Protein AF-A0A5E3W8U9-F1 (afdb_monomer)

Sequence (178 aa):
MLSLLSRTASSAVSAARARPFPGATSRRAFAAAAAPSVANVDKLTRTRQPVDWRTLDAAVMTKSAQLRNEKQQKTGPTSVAETWADLSDKTLGRLGPPPGKYAGRSVEVQKGDLASALRRLNTILFENRVHGERVRNLRHEKKGYKRRRLASERWRRRFAHEVRTKVELVKTIRRRGA

Secondary structure (DSSP, 8-state):
-----------------PPPP-----------PPPP----------------HHHHHHHHHHHHHHHHHHHHHH-----HHHHHHHHHHHHHHHH-SPP-TTTTS----GGG-HHHHHHHHHHHHHHTTHHHHHHHHTSPPPHHHHHHHHHHHHHHHHHHHHHHHHHHHHHHHHHHT-

Radius of gyration: 34.86 Å; Cα contacts (8 Å, |Δi|>4): 21; chains: 1; bounding box: 52×100×80 Å

Nearest PDB structures (foldseek):
  6ywy-assembly1_TT  TM=8.600E-01  e=3.547E-02  Neurospora crassa
  7nql-assembly1_AU  TM=8.585E-01  e=8.700E-02  Sus scrofa
  8any-assembly1_AQ  TM=8.469E-01  e=1.410E-01  Homo sapiens
  6nf8-assembly1_U  TM=8.481E-01  e=2.134E-01  Bos taurus

Foldseek 3Di:
DDDDDDDDDDDDDDDDDDDDDPPPPPPPPPPPDDPPDPPDPPDPPPPCDPDDVVVVVVVVVVVVVVVVVVVVVVDDPCDPVNVVVVVVVVVCVVPDDDADPCPLQDFDDPPVPPVVRVVVSVVSCVVVVVVVVVVVVVDDDPPVNVVVVVVVVVVVVVVVVVVVVVVVVVVVVVVVPD

Mean predicted aligned error: 18.92 Å

Structure (mmCIF, N/CA/C/O backbone):
data_AF-A0A5E3W8U9-F1
#
_entry.id   AF-A0A5E3W8U9-F1
#
loop_
_atom_site.group_PDB
_atom_site.id
_atom_site.type_symbol
_atom_site.label_atom_id
_atom_site.label_alt_id
_atom_site.label_comp_id
_atom_site.label_asym_id
_atom_site.label_entity_id
_atom_site.label_seq_id
_atom_site.pdbx_PDB_ins_code
_atom_site.Cartn_x
_atom_site.Cartn_y
_atom_site.Cartn_z
_atom_site.occupancy
_atom_site.B_iso_or_equiv
_atom_site.auth_seq_id
_atom_site.auth_comp_id
_atom_site.auth_asym_id
_atom_site.auth_atom_id
_atom_site.pdbx_PDB_model_num
ATOM 1 N N . MET A 1 1 ? 11.930 -36.761 -37.577 1.00 45.00 1 MET A N 1
ATOM 2 C CA . MET A 1 1 ? 11.174 -35.781 -38.384 1.00 45.00 1 MET A CA 1
ATOM 3 C C . MET A 1 1 ? 9.946 -35.366 -37.563 1.00 45.00 1 MET A C 1
ATOM 5 O O . MET A 1 1 ? 8.914 -35.998 -37.684 1.00 45.00 1 MET A O 1
ATOM 9 N N . LEU A 1 2 ? 10.086 -34.653 -36.438 1.00 44.28 2 LEU A N 1
ATOM 10 C CA . LEU A 1 2 ? 10.132 -33.183 -36.288 1.00 44.28 2 LEU A CA 1
ATOM 11 C C . LEU A 1 2 ? 9.055 -32.430 -37.084 1.00 44.28 2 LEU A C 1
ATOM 13 O O . LEU A 1 2 ? 8.999 -32.613 -38.294 1.00 44.28 2 LEU A O 1
ATOM 17 N N . SER A 1 3 ? 8.357 -31.517 -36.380 1.00 42.34 3 SER A N 1
ATOM 18 C CA . SER A 1 3 ? 7.480 -30.417 -36.848 1.00 42.34 3 SER A CA 1
ATOM 19 C C . SER A 1 3 ? 5.974 -30.647 -36.632 1.00 42.34 3 SER A C 1
ATOM 21 O O . SER A 1 3 ? 5.463 -31.675 -37.046 1.00 42.34 3 SER A O 1
ATOM 23 N N . LEU A 1 4 ? 5.152 -29.754 -36.068 1.00 47.41 4 LEU A N 1
ATOM 24 C CA . LEU A 1 4 ? 5.303 -28.548 -35.240 1.00 47.41 4 LEU A CA 1
ATOM 25 C C . LEU A 1 4 ? 3.873 -28.117 -34.843 1.00 47.41 4 LEU A C 1
ATOM 27 O O . LEU A 1 4 ? 2.928 -28.258 -3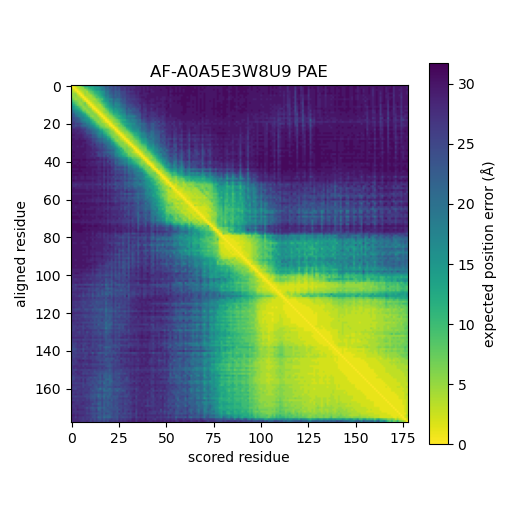5.616 1.00 47.41 4 LEU A O 1
ATOM 31 N N . LEU A 1 5 ? 3.728 -27.574 -33.635 1.00 50.97 5 LEU A N 1
ATOM 32 C CA . LEU A 1 5 ? 2.529 -26.889 -33.150 1.00 50.97 5 LEU A CA 1
ATOM 33 C C . LEU A 1 5 ? 2.194 -25.669 -34.026 1.00 50.97 5 LEU A C 1
ATOM 35 O O . LEU A 1 5 ? 3.089 -24.906 -34.378 1.00 50.97 5 LEU A O 1
ATOM 39 N N . SER A 1 6 ? 0.907 -25.363 -34.203 1.00 45.56 6 SER A N 1
ATOM 40 C CA . SER A 1 6 ? 0.472 -23.970 -34.372 1.00 45.56 6 SER A CA 1
ATOM 41 C C . SER A 1 6 ? -0.917 -23.733 -33.769 1.00 45.56 6 SER A C 1
ATOM 43 O O . SER A 1 6 ? -1.950 -24.152 -34.276 1.00 45.56 6 SER A O 1
ATOM 45 N N . ARG A 1 7 ? -0.911 -23.058 -32.613 1.00 45.75 7 ARG A N 1
ATOM 46 C CA . ARG A 1 7 ? -2.079 -22.440 -31.981 1.00 45.75 7 ARG A CA 1
ATOM 47 C C . ARG A 1 7 ? -2.217 -21.032 -32.552 1.00 45.75 7 ARG A C 1
ATOM 49 O O . ARG A 1 7 ? -1.306 -20.225 -32.384 1.00 45.75 7 ARG A O 1
ATOM 56 N N . THR A 1 8 ? -3.344 -20.719 -33.174 1.00 56.28 8 THR A N 1
ATOM 57 C CA . THR A 1 8 ? -3.689 -19.351 -33.576 1.00 56.28 8 THR A CA 1
ATOM 58 C C . THR A 1 8 ? -4.405 -18.646 -32.425 1.00 56.28 8 THR A C 1
ATOM 60 O O . THR A 1 8 ? -5.494 -19.046 -32.018 1.00 56.28 8 THR A O 1
ATOM 63 N N . ALA A 1 9 ? -3.777 -17.604 -31.882 1.00 43.00 9 ALA A N 1
ATOM 64 C CA . ALA A 1 9 ? -4.364 -16.701 -30.900 1.00 43.00 9 ALA A CA 1
ATOM 65 C C . ALA A 1 9 ? -5.011 -15.508 -31.622 1.00 43.00 9 ALA A C 1
ATOM 67 O O . ALA A 1 9 ? -4.310 -14.701 -32.231 1.00 43.00 9 ALA A O 1
ATOM 68 N N . SER A 1 10 ? -6.335 -15.375 -31.533 1.00 47.06 10 SER A N 1
ATOM 69 C CA . SER A 1 10 ? -7.039 -14.163 -31.963 1.00 47.06 10 SER A CA 1
ATOM 70 C C . SER A 1 10 ? -6.915 -13.080 -30.893 1.00 47.06 10 SER A C 1
ATOM 72 O O . SER A 1 10 ? -7.469 -13.176 -29.799 1.00 47.06 10 SER A O 1
ATOM 74 N N . SER A 1 11 ? -6.147 -12.051 -31.239 1.00 43.94 11 SER A N 1
ATOM 75 C CA . SER A 1 11 ? -5.946 -10.813 -30.493 1.00 43.94 11 SER A CA 1
ATOM 76 C C . SER A 1 11 ? -7.103 -9.849 -30.769 1.00 43.94 11 SER A C 1
ATOM 78 O O . SER A 1 11 ? -7.236 -9.342 -31.881 1.00 43.94 11 SER A O 1
ATOM 80 N N . ALA A 1 12 ? -7.940 -9.587 -29.764 1.00 45.28 12 ALA A N 1
ATOM 81 C CA . ALA A 1 12 ? -8.919 -8.505 -29.804 1.00 45.28 12 ALA A CA 1
ATOM 82 C C . ALA A 1 12 ? -8.305 -7.244 -29.179 1.00 45.28 12 ALA A C 1
ATOM 84 O O . ALA A 1 12 ? -8.153 -7.122 -27.961 1.00 45.28 12 ALA A O 1
ATOM 85 N N . VAL A 1 13 ? -7.936 -6.303 -30.046 1.00 48.56 13 VAL A N 1
ATOM 86 C CA . VAL A 1 13 ? -7.490 -4.951 -29.707 1.00 48.56 13 VAL A CA 1
ATOM 87 C C . VAL A 1 13 ? -8.701 -4.156 -29.220 1.00 48.56 13 VAL A C 1
ATOM 89 O O . VAL A 1 13 ? -9.519 -3.703 -30.015 1.00 48.56 13 VAL A O 1
ATOM 92 N N . SER A 1 14 ? -8.834 -3.983 -27.904 1.00 45.84 14 SER A N 1
ATOM 93 C CA . SER A 1 14 ? -9.847 -3.091 -27.337 1.00 45.84 14 SER A CA 1
ATOM 94 C C . SER A 1 14 ? -9.270 -1.685 -27.196 1.00 45.84 14 SER A C 1
ATOM 96 O O . SER A 1 14 ? -8.393 -1.426 -26.370 1.00 45.84 14 SER A O 1
ATOM 98 N N . ALA A 1 15 ? -9.785 -0.785 -28.031 1.00 44.97 15 ALA A N 1
ATOM 99 C CA . ALA A 1 15 ? -9.470 0.632 -28.081 1.00 44.97 15 ALA A CA 1
ATOM 100 C C . ALA A 1 15 ? -9.566 1.304 -26.700 1.00 44.97 15 ALA A C 1
ATOM 102 O O . ALA A 1 15 ? -10.576 1.223 -25.996 1.00 44.97 15 ALA A O 1
ATOM 103 N N . ALA A 1 16 ? -8.499 2.009 -26.329 1.00 41.94 16 ALA A N 1
ATOM 104 C CA . ALA A 1 16 ? -8.454 2.869 -25.161 1.00 41.94 16 ALA A CA 1
ATOM 105 C C . ALA A 1 16 ? -9.385 4.075 -25.373 1.00 41.94 16 ALA A C 1
ATOM 107 O O . ALA A 1 16 ? -9.025 5.051 -26.027 1.00 41.94 16 ALA A O 1
ATOM 108 N N . ARG A 1 17 ? -10.588 4.027 -24.791 1.00 47.25 17 ARG A N 1
ATOM 109 C CA . ARG A 1 17 ? -11.396 5.230 -24.561 1.00 47.25 17 ARG A CA 1
ATOM 110 C C . ARG A 1 17 ? -10.649 6.124 -23.574 1.00 47.25 17 ARG A C 1
ATOM 112 O O . ARG A 1 17 ? -10.573 5.822 -22.382 1.00 47.25 17 ARG A O 1
ATOM 119 N N . ALA A 1 18 ? -10.093 7.217 -24.089 1.00 48.25 18 ALA A N 1
ATOM 120 C CA . ALA A 1 18 ? -9.590 8.326 -23.298 1.00 48.25 18 ALA A CA 1
ATOM 121 C C . ALA A 1 18 ? -10.695 8.800 -22.342 1.00 48.25 18 ALA A C 1
ATOM 123 O O . ALA A 1 18 ? -11.789 9.169 -22.770 1.00 48.25 18 ALA A O 1
ATO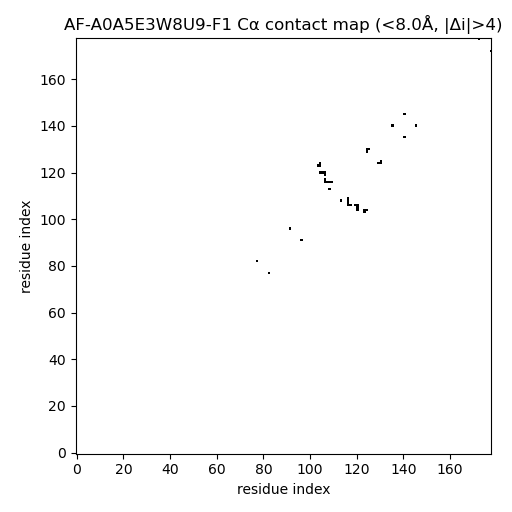M 124 N N . ARG A 1 19 ? -10.428 8.750 -21.034 1.00 52.91 19 ARG A N 1
ATOM 125 C CA . ARG A 1 19 ? -11.294 9.385 -20.041 1.00 52.91 19 ARG A CA 1
ATOM 126 C C . ARG A 1 19 ? -10.921 10.868 -19.981 1.00 52.91 19 ARG A C 1
ATOM 128 O O . ARG A 1 19 ? -9.740 11.157 -19.783 1.00 52.91 19 ARG A O 1
ATOM 135 N N . PRO A 1 20 ? -11.875 11.798 -20.144 1.00 50.31 20 PRO A N 1
ATOM 136 C CA . PRO A 1 20 ? -11.609 13.211 -19.928 1.00 50.31 20 PRO A CA 1
ATOM 137 C C . PRO A 1 20 ? -11.238 13.431 -18.458 1.00 50.31 20 PRO A C 1
ATOM 139 O O . PRO A 1 20 ? -11.872 12.886 -17.553 1.00 50.31 20 PRO A O 1
ATOM 142 N N . PHE A 1 21 ? -10.183 14.210 -18.230 1.00 52.88 21 PHE A N 1
ATOM 143 C CA . PHE A 1 21 ? -9.829 14.716 -16.909 1.00 52.88 21 PHE A CA 1
ATOM 144 C C . PHE A 1 21 ? -10.986 15.572 -16.374 1.00 52.88 21 PHE A C 1
ATOM 146 O O . PHE A 1 21 ? -11.339 16.557 -17.025 1.00 52.88 21 PHE A O 1
ATOM 153 N N . PRO A 1 22 ? -11.545 15.293 -15.185 1.00 51.53 22 PRO A N 1
ATOM 154 C CA . PRO A 1 22 ? -12.356 16.277 -14.494 1.00 51.53 22 PRO A CA 1
ATOM 155 C C . PRO A 1 22 ? -11.412 17.304 -13.860 1.00 51.53 22 PRO A C 1
ATOM 157 O O . PRO A 1 22 ? -11.051 17.219 -12.689 1.00 51.53 22 PRO A O 1
ATOM 160 N N . GLY A 1 23 ? -10.991 18.286 -14.656 1.00 49.34 23 GLY A N 1
ATOM 161 C CA . GLY A 1 23 ? -10.465 19.551 -14.156 1.00 49.34 23 GLY A CA 1
ATOM 162 C C . GLY A 1 23 ? -11.609 20.366 -13.562 1.00 49.34 23 GLY A C 1
ATOM 163 O O . GLY A 1 23 ? -12.030 21.361 -14.143 1.00 49.34 23 GLY A O 1
ATOM 164 N N . ALA A 1 24 ? -12.146 19.922 -12.424 1.00 48.41 24 ALA A N 1
ATOM 165 C CA . ALA A 1 24 ? -13.086 20.706 -11.641 1.00 48.41 24 ALA A CA 1
ATOM 166 C C . ALA A 1 24 ? -12.303 21.830 -10.952 1.00 48.41 24 ALA A C 1
ATOM 168 O O . ALA A 1 24 ? -11.872 21.727 -9.805 1.00 48.41 24 ALA A O 1
ATOM 169 N N . THR A 1 25 ? -12.089 22.914 -11.695 1.00 55.38 25 THR A N 1
ATOM 170 C CA . THR A 1 25 ? -11.860 24.232 -11.117 1.00 55.38 25 THR A CA 1
ATOM 171 C C . THR A 1 25 ? -13.079 24.545 -10.263 1.00 55.38 25 THR A C 1
ATOM 173 O O . THR A 1 25 ? -14.143 24.902 -10.761 1.00 55.38 25 THR A O 1
ATOM 176 N N . SER A 1 26 ? -12.938 24.376 -8.951 1.00 46.25 26 SER A N 1
ATOM 177 C CA . SER A 1 26 ? -13.910 24.893 -7.998 1.00 46.25 26 SER A CA 1
ATOM 178 C C . SER A 1 26 ? -13.761 26.415 -7.989 1.00 46.25 26 SER A C 1
ATOM 180 O O . SER A 1 26 ? -13.095 27.002 -7.138 1.00 46.25 26 SER A O 1
ATOM 182 N N . ARG A 1 27 ? -14.328 27.070 -9.012 1.00 54.56 27 ARG A N 1
ATOM 183 C CA . ARG A 1 27 ? -14.722 28.470 -8.917 1.00 54.56 27 ARG A CA 1
ATOM 184 C C . ARG A 1 27 ? -15.721 28.509 -7.772 1.00 54.56 27 ARG A C 1
ATOM 186 O O . ARG A 1 27 ? -16.858 28.075 -7.929 1.00 54.56 27 ARG A O 1
ATOM 193 N N . ARG A 1 28 ? -15.290 29.000 -6.610 1.00 46.31 28 ARG A N 1
ATOM 194 C CA . ARG A 1 28 ? -16.223 29.507 -5.607 1.00 46.31 28 ARG A CA 1
ATOM 195 C C . ARG A 1 28 ? -17.048 30.584 -6.306 1.00 46.31 28 ARG A C 1
ATOM 197 O O . ARG A 1 28 ? -16.580 31.705 -6.483 1.00 46.31 28 ARG A O 1
ATOM 204 N N . ALA A 1 29 ? -18.248 30.223 -6.747 1.00 48.78 29 ALA A N 1
ATOM 205 C CA . ALA A 1 29 ? -19.307 31.188 -6.932 1.00 48.78 29 ALA A CA 1
ATOM 206 C C . ALA A 1 29 ? -19.521 31.796 -5.547 1.00 48.78 29 ALA A C 1
ATOM 208 O O . ALA A 1 29 ? -19.996 31.125 -4.629 1.00 48.78 29 ALA A O 1
ATOM 209 N N . PHE A 1 30 ? -19.061 33.032 -5.363 1.00 42.09 30 PHE A N 1
ATOM 210 C CA . PHE A 1 30 ? -19.548 33.843 -4.266 1.00 42.09 30 PHE A CA 1
ATOM 211 C C . PHE A 1 30 ? -21.061 33.896 -4.446 1.00 42.09 30 PHE A C 1
ATOM 213 O O . PHE A 1 30 ? -21.548 34.436 -5.437 1.00 42.09 30 PHE A O 1
ATOM 220 N N . ALA A 1 31 ? -21.797 33.267 -3.532 1.00 43.94 31 ALA A N 1
ATOM 221 C CA . ALA A 1 31 ? -23.207 33.550 -3.391 1.00 43.94 31 ALA A CA 1
ATOM 222 C C . ALA A 1 31 ? -23.301 35.059 -3.156 1.00 43.94 31 ALA A C 1
ATOM 224 O O . ALA A 1 31 ? -22.804 35.563 -2.146 1.00 43.94 31 ALA A O 1
ATOM 225 N N . ALA A 1 32 ? -23.855 35.777 -4.132 1.00 56.16 32 ALA A N 1
ATOM 226 C CA . ALA A 1 32 ? -24.296 37.141 -3.943 1.00 56.16 32 ALA A CA 1
ATOM 227 C C . ALA A 1 32 ? -25.379 37.076 -2.865 1.00 56.16 32 ALA A C 1
ATOM 229 O O . ALA A 1 32 ? -26.521 36.707 -3.135 1.00 56.16 32 ALA A O 1
ATOM 230 N N . ALA A 1 33 ? -24.976 37.313 -1.617 1.00 46.12 33 ALA A N 1
ATOM 231 C CA . ALA A 1 33 ? -25.906 37.507 -0.529 1.00 46.12 33 ALA A CA 1
ATOM 232 C C . ALA A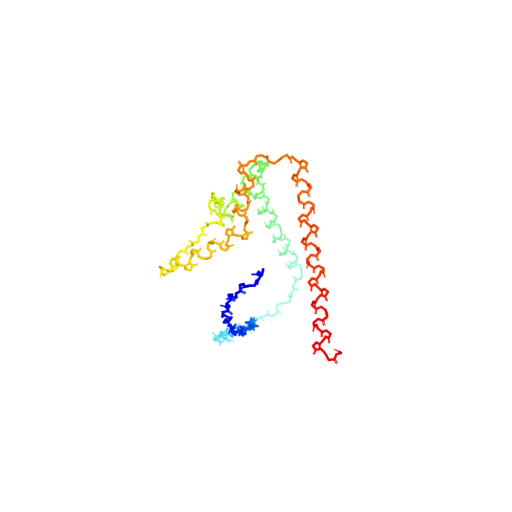 1 33 ? -26.843 38.636 -0.960 1.00 46.12 33 ALA A C 1
ATOM 234 O O . ALA A 1 33 ? -26.380 39.720 -1.322 1.00 46.12 33 ALA A O 1
ATOM 235 N N . ALA A 1 34 ? -28.142 38.341 -0.987 1.00 53.47 34 ALA A N 1
ATOM 236 C CA . ALA A 1 34 ? -29.178 39.330 -1.205 1.00 53.47 34 ALA A CA 1
ATOM 237 C C . ALA A 1 34 ? -28.878 40.540 -0.313 1.00 53.47 34 ALA A C 1
ATOM 239 O O . ALA A 1 34 ? -28.716 40.395 0.902 1.00 53.47 34 ALA A O 1
ATOM 240 N N . ALA A 1 35 ? -28.726 41.707 -0.939 1.00 55.72 35 ALA A N 1
ATOM 241 C CA . ALA A 1 35 ? -28.499 42.943 -0.219 1.00 55.72 35 ALA A CA 1
ATOM 242 C C . ALA A 1 35 ? -29.629 43.112 0.811 1.00 55.72 35 ALA A C 1
ATOM 244 O O . ALA A 1 35 ? -30.801 43.009 0.431 1.00 55.72 35 ALA A O 1
ATOM 245 N N . PRO A 1 36 ? -29.325 43.340 2.100 1.00 54.53 36 PRO A N 1
ATOM 246 C CA . PRO A 1 36 ? -30.361 43.712 3.043 1.00 54.53 36 PRO A CA 1
ATOM 247 C C . PRO A 1 36 ? -30.981 45.024 2.557 1.00 54.53 36 PRO A C 1
ATOM 249 O O . PRO A 1 36 ? -30.295 46.036 2.419 1.00 54.53 36 PRO A O 1
ATOM 252 N N . SER A 1 37 ? -32.278 44.970 2.253 1.00 55.50 37 SER A N 1
ATOM 253 C CA . SER A 1 37 ? -33.126 46.128 1.990 1.00 55.50 37 SER A CA 1
ATOM 254 C C . SER A 1 37 ? -32.868 47.193 3.054 1.00 55.50 37 SER A C 1
ATOM 256 O O . SER A 1 37 ? -33.118 46.969 4.240 1.00 55.50 37 SER A O 1
ATOM 258 N N . VAL A 1 38 ? -32.352 48.343 2.626 1.00 53.00 38 VAL A N 1
ATOM 259 C CA . VAL A 1 38 ? -32.020 49.488 3.478 1.00 53.00 38 VAL A CA 1
ATOM 260 C C . VAL A 1 38 ? -33.315 50.208 3.858 1.00 53.00 38 VAL A C 1
ATOM 262 O O . VAL A 1 38 ? -33.619 51.287 3.369 1.00 53.00 38 VAL A O 1
ATOM 265 N N . ALA A 1 39 ? -34.116 49.584 4.716 1.00 55.28 39 ALA A N 1
ATOM 266 C CA . ALA A 1 39 ? -35.295 50.190 5.320 1.00 55.28 39 ALA A CA 1
ATOM 267 C C . ALA A 1 39 ? -34.971 50.610 6.760 1.00 55.28 39 ALA A C 1
ATOM 269 O O . ALA A 1 39 ? -35.458 50.009 7.713 1.00 55.28 39 ALA A O 1
ATOM 270 N N . ASN A 1 40 ? -34.078 51.594 6.908 1.00 54.75 40 ASN A N 1
ATOM 271 C CA . ASN A 1 40 ? -34.081 52.563 8.013 1.00 54.75 40 ASN A CA 1
ATOM 272 C C . ASN A 1 40 ? -32.957 53.588 7.797 1.00 54.75 40 ASN A C 1
ATOM 274 O O . ASN A 1 40 ? -31.815 53.366 8.196 1.00 54.75 40 ASN A O 1
ATOM 278 N N . VAL A 1 41 ? -33.270 54.701 7.131 1.00 54.00 41 VAL A N 1
ATOM 279 C CA . VAL A 1 41 ? -32.353 55.851 6.999 1.00 54.00 41 VAL A CA 1
ATOM 280 C C . VAL A 1 41 ? -32.573 56.873 8.127 1.00 54.00 41 VAL A C 1
ATOM 282 O O . VAL A 1 41 ? -31.761 57.773 8.325 1.00 54.00 41 VAL A O 1
ATOM 285 N N . ASP A 1 42 ? -33.572 56.674 8.984 1.00 51.56 42 ASP A N 1
ATOM 286 C CA . ASP A 1 42 ? -33.937 57.659 9.998 1.00 51.56 42 ASP A CA 1
ATOM 287 C C . ASP A 1 42 ? -33.446 57.241 11.383 1.00 51.56 42 ASP A C 1
ATOM 289 O O . ASP A 1 42 ? -34.197 56.683 12.180 1.00 51.56 42 ASP A O 1
ATOM 293 N N . LYS A 1 43 ? -32.154 57.485 11.647 1.00 55.91 43 LYS A N 1
ATOM 294 C CA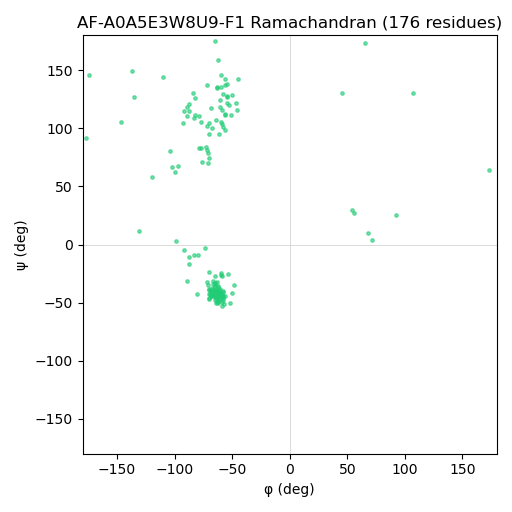 . LYS A 1 43 ? -31.569 57.828 12.969 1.00 55.91 43 LYS A CA 1
ATOM 295 C C . LYS A 1 43 ? -30.040 57.854 12.885 1.00 55.91 43 LYS A C 1
ATOM 297 O O . LYS A 1 43 ? -29.334 57.086 13.532 1.00 55.91 43 LYS A O 1
ATOM 302 N N . LEU A 1 44 ? -29.504 58.782 12.097 1.00 48.22 44 LEU A N 1
ATOM 303 C CA . LEU A 1 44 ? -28.087 59.152 12.139 1.00 48.22 44 LEU A CA 1
ATOM 304 C C . LEU A 1 44 ? -27.928 60.632 12.492 1.00 48.22 44 LEU A C 1
ATOM 306 O O . LEU A 1 44 ? -27.257 61.390 11.809 1.00 48.22 44 LEU A O 1
ATOM 310 N N . THR A 1 45 ? -28.461 61.028 13.644 1.00 54.59 45 THR A N 1
ATOM 311 C CA . THR A 1 45 ? -27.838 62.097 14.434 1.00 54.59 45 THR A CA 1
ATOM 312 C C . THR A 1 45 ? -27.024 61.442 15.542 1.00 54.59 45 THR A C 1
ATOM 314 O O . THR A 1 45 ? -27.313 61.573 16.730 1.00 54.59 45 THR A O 1
ATOM 317 N N . ARG A 1 46 ? -26.004 60.669 15.148 1.00 52.75 46 ARG A N 1
ATOM 318 C CA . ARG A 1 46 ? -24.948 60.256 16.073 1.00 52.75 46 ARG A CA 1
ATOM 319 C C . ARG A 1 46 ? -24.150 61.516 16.376 1.00 52.75 46 ARG A C 1
ATOM 321 O O . ARG A 1 46 ? -23.274 61.894 15.604 1.00 52.75 46 ARG A O 1
ATOM 328 N N . THR A 1 47 ? -24.491 62.190 17.469 1.00 59.28 47 THR A N 1
ATOM 329 C CA . THR A 1 47 ? -23.645 63.226 18.054 1.00 59.28 47 THR A CA 1
ATOM 330 C C . THR A 1 47 ? -22.249 62.625 18.219 1.00 59.28 47 THR A C 1
ATOM 332 O O . THR A 1 47 ? -22.041 61.654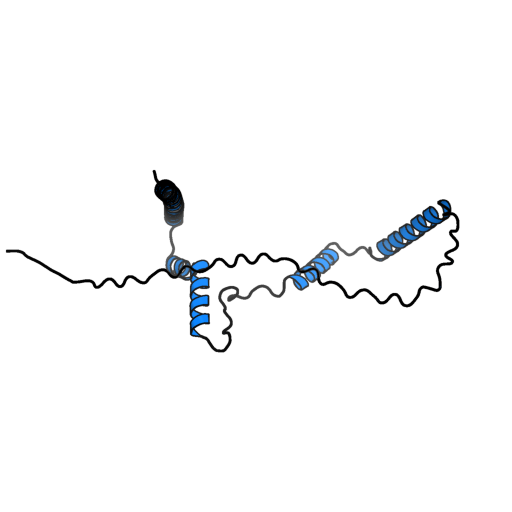 18.949 1.00 59.28 47 THR A O 1
ATOM 335 N N . ARG A 1 48 ? -21.292 63.131 17.434 1.00 50.16 48 ARG A N 1
ATOM 336 C CA . ARG A 1 48 ? -19.876 62.772 17.534 1.00 50.16 48 ARG A CA 1
ATOM 337 C C . ARG A 1 48 ? -19.358 63.416 18.818 1.00 50.16 48 ARG A C 1
ATOM 339 O O . ARG A 1 48 ? -18.809 64.509 18.795 1.00 50.16 48 ARG A O 1
ATOM 346 N N . GLN A 1 49 ? -19.618 62.764 19.945 1.00 65.12 49 GLN A N 1
ATOM 347 C CA . GLN A 1 49 ? -18.991 63.137 21.204 1.00 65.12 49 GLN A CA 1
ATOM 348 C C . GLN A 1 49 ? -17.476 62.923 21.058 1.00 65.12 49 GLN A C 1
ATOM 350 O O . GLN A 1 49 ? -17.072 61.910 20.469 1.00 65.12 49 GLN A O 1
ATOM 355 N N . PRO A 1 50 ? -16.637 63.866 21.521 1.00 63.59 50 PRO A N 1
ATOM 356 C CA . PRO A 1 50 ? -15.193 63.692 21.499 1.00 63.59 50 PRO A CA 1
ATOM 357 C C . PRO A 1 50 ? -14.842 62.430 22.289 1.00 63.59 50 PRO A C 1
ATOM 359 O O . PRO A 1 50 ? -15.329 62.213 23.397 1.00 63.59 50 PRO A O 1
ATOM 362 N N . VAL A 1 51 ? -14.047 61.555 21.676 1.00 68.19 51 VAL A N 1
ATOM 363 C CA . VAL A 1 51 ? -13.643 60.290 22.287 1.00 68.19 51 VAL A CA 1
ATOM 364 C C . VAL A 1 51 ? -12.680 60.607 23.426 1.00 68.19 51 VAL A C 1
ATOM 366 O O . VAL A 1 51 ? -11.522 60.944 23.188 1.00 68.19 51 VAL A O 1
ATOM 369 N N . ASP A 1 52 ? -13.168 60.513 24.659 1.00 74.25 52 ASP A N 1
ATOM 370 C CA . ASP A 1 52 ? -12.331 60.639 25.844 1.00 74.25 52 ASP A CA 1
ATOM 371 C C . ASP A 1 52 ? -11.544 59.338 26.056 1.00 74.25 52 ASP A C 1
ATOM 373 O O . ASP A 1 52 ? -12.074 58.308 26.484 1.00 74.25 52 ASP A O 1
ATOM 377 N N . TRP A 1 53 ? -10.253 59.387 25.739 1.00 67.50 53 TRP A N 1
ATOM 378 C CA . TRP A 1 53 ? -9.304 58.283 25.878 1.00 67.50 53 TRP A CA 1
ATOM 379 C C . TRP A 1 53 ? -9.182 57.785 27.327 1.00 67.50 53 TRP A C 1
ATOM 381 O O . TRP A 1 53 ? -8.956 56.594 27.527 1.00 67.50 53 TRP A O 1
ATOM 391 N N . ARG A 1 54 ? -9.447 58.628 28.340 1.00 71.19 54 ARG A N 1
ATOM 392 C CA . ARG A 1 54 ? -9.464 58.196 29.751 1.00 71.19 54 ARG A CA 1
ATOM 393 C C . ARG A 1 54 ? -10.608 57.237 30.045 1.00 71.19 54 ARG A C 1
ATOM 395 O O . ARG A 1 54 ? -10.432 56.263 30.774 1.00 71.19 54 ARG A O 1
ATOM 402 N N . THR A 1 55 ? -11.779 57.492 29.464 1.00 69.25 55 THR A N 1
ATOM 403 C CA . THR A 1 55 ? -12.945 56.614 29.635 1.00 69.25 55 THR A CA 1
ATOM 404 C C . THR A 1 55 ? -12.782 55.295 28.889 1.00 69.25 55 THR A C 1
ATOM 406 O O . THR A 1 55 ? -13.231 54.261 29.380 1.00 69.25 55 THR A O 1
ATOM 409 N N . LEU A 1 56 ? -12.079 55.297 27.751 1.00 69.81 56 LEU A N 1
ATOM 410 C CA . LEU A 1 56 ? -11.724 54.071 27.039 1.00 69.81 56 LEU A CA 1
ATOM 411 C C . LEU A 1 56 ? -10.720 53.227 27.822 1.00 69.81 56 LEU A C 1
ATOM 413 O O . LEU A 1 56 ? -10.945 52.028 27.956 1.00 69.81 56 LEU A O 1
ATOM 417 N N . ASP A 1 57 ? -9.674 53.827 28.391 1.00 72.19 57 ASP A N 1
ATOM 418 C CA . ASP A 1 57 ? -8.714 53.095 29.223 1.00 72.19 57 ASP A CA 1
ATOM 419 C C . ASP A 1 57 ? -9.388 52.520 30.473 1.00 72.19 57 ASP A C 1
ATOM 421 O O . ASP A 1 57 ? -9.209 51.344 30.785 1.00 72.19 57 ASP A O 1
ATOM 425 N N . ALA A 1 58 ? -10.258 53.286 31.138 1.00 73.06 58 ALA A N 1
ATOM 426 C CA . ALA A 1 58 ? -11.051 52.786 32.260 1.00 73.06 58 ALA A CA 1
ATOM 427 C C . ALA A 1 58 ? -12.002 51.645 31.842 1.00 73.06 58 ALA A C 1
ATOM 429 O O . ALA A 1 58 ? -12.131 50.646 32.555 1.00 73.06 58 ALA A O 1
ATOM 430 N N . ALA A 1 59 ? -12.631 51.737 30.667 1.00 73.88 59 ALA A N 1
ATOM 431 C CA . ALA A 1 59 ? -13.488 50.685 30.120 1.00 73.88 59 ALA A CA 1
ATOM 432 C C . ALA A 1 59 ? -12.695 49.422 29.731 1.00 73.88 59 ALA A C 1
ATOM 434 O O . ALA A 1 59 ? -13.151 48.300 29.946 1.00 73.88 59 ALA A O 1
ATOM 435 N N . VAL A 1 60 ? -11.483 49.573 29.194 1.00 75.50 60 VAL A N 1
ATOM 436 C CA . VAL A 1 60 ? -10.587 48.455 28.862 1.00 75.50 60 VAL A CA 1
ATOM 437 C C . VAL A 1 60 ? -10.052 47.798 30.135 1.00 75.50 60 VAL A C 1
ATOM 439 O O . VAL A 1 60 ? -10.000 46.568 30.219 1.00 75.50 60 VAL A O 1
ATOM 442 N N . MET A 1 61 ? -9.719 48.583 31.161 1.00 73.88 61 MET A N 1
ATOM 443 C CA . MET A 1 61 ? -9.267 48.077 32.460 1.00 73.88 61 MET A CA 1
ATOM 444 C C . MET A 1 61 ? -10.385 47.350 33.211 1.00 73.88 61 MET A C 1
ATOM 446 O O . MET A 1 61 ? -10.164 46.258 33.725 1.00 73.88 61 MET A O 1
ATOM 450 N N . THR A 1 62 ? -11.607 47.879 33.207 1.00 73.38 62 THR A N 1
ATOM 451 C CA . THR A 1 62 ? -12.765 47.207 33.823 1.00 73.38 62 THR A CA 1
ATOM 452 C C . THR A 1 62 ? -13.149 45.936 33.075 1.00 73.38 62 THR A C 1
ATOM 454 O O . THR A 1 62 ? -13.331 44.895 33.703 1.00 73.38 62 THR A O 1
ATOM 457 N N . LYS A 1 63 ? -13.170 45.959 31.738 1.00 76.12 63 LYS A N 1
ATOM 458 C CA . LYS A 1 63 ? -13.460 44.770 30.924 1.00 76.12 63 LYS A CA 1
ATOM 459 C C . LYS A 1 63 ? -12.384 43.693 31.067 1.00 76.12 63 LYS A C 1
ATOM 461 O O . LYS A 1 63 ? -12.694 42.508 31.147 1.00 76.12 63 LYS A O 1
ATOM 466 N N . SER A 1 64 ? -11.112 44.081 31.132 1.00 73.38 64 SER A N 1
ATOM 467 C CA . SER A 1 64 ? -10.017 43.133 31.364 1.00 73.38 64 SER A CA 1
ATOM 468 C C . SER A 1 64 ? -9.999 42.597 32.798 1.00 73.38 64 SER A C 1
ATOM 470 O O . SER A 1 64 ? -9.710 41.416 32.985 1.00 73.38 64 SER A O 1
ATOM 472 N N . ALA A 1 65 ? -10.372 43.400 33.798 1.00 76.19 65 ALA A N 1
ATOM 473 C CA . ALA A 1 65 ? -10.560 42.947 35.176 1.00 76.19 65 ALA A CA 1
ATOM 474 C C . ALA A 1 65 ? -11.734 41.964 35.301 1.00 76.19 65 ALA A C 1
ATOM 476 O O . ALA A 1 65 ? -11.582 40.924 35.935 1.00 76.19 65 ALA A O 1
ATOM 477 N N . GLN A 1 66 ? -12.859 42.233 34.632 1.00 74.31 66 GLN A N 1
ATOM 478 C CA . GLN A 1 66 ? -14.001 41.316 34.551 1.00 74.31 66 GLN A CA 1
ATOM 479 C C . GLN A 1 66 ? -13.594 39.973 33.930 1.00 74.31 66 GLN A C 1
ATOM 481 O O . GLN A 1 66 ? -13.800 38.933 34.546 1.00 74.31 66 GLN A O 1
ATOM 486 N N . LEU A 1 67 ? -12.897 39.984 32.788 1.00 72.25 67 LEU A N 1
ATOM 487 C CA . LEU A 1 67 ? -12.398 38.761 32.139 1.00 72.25 67 LEU A CA 1
ATOM 488 C C . LEU A 1 67 ? -11.374 37.992 32.995 1.00 72.25 67 LEU A C 1
ATOM 490 O O . LEU A 1 67 ? -11.292 36.765 32.916 1.00 72.25 67 LEU A O 1
ATOM 494 N N . ARG A 1 68 ? -10.564 38.693 33.801 1.00 68.19 68 ARG A N 1
ATOM 495 C CA . ARG A 1 68 ? -9.637 38.069 34.762 1.00 68.19 68 ARG A CA 1
ATOM 496 C C . ARG A 1 68 ? -10.391 37.423 35.922 1.00 68.19 68 ARG A C 1
ATOM 498 O O . ARG A 1 68 ? -10.058 36.295 36.264 1.00 68.19 68 ARG A O 1
ATOM 505 N N . ASN A 1 69 ? -11.415 38.085 36.461 1.00 71.06 69 ASN A N 1
ATOM 506 C CA . ASN A 1 69 ? -12.265 37.537 37.521 1.00 71.06 69 ASN A CA 1
ATOM 507 C C . ASN A 1 69 ? -13.053 36.314 37.032 1.00 71.06 69 ASN A C 1
ATOM 509 O O . ASN A 1 69 ? -13.073 35.290 37.702 1.00 71.06 69 ASN A O 1
ATOM 513 N N . GLU A 1 70 ? -13.616 36.367 35.823 1.00 67.56 70 GLU A N 1
ATOM 514 C CA . GLU A 1 70 ? -14.296 35.225 35.194 1.00 67.56 70 GLU A CA 1
ATOM 515 C C . GLU A 1 70 ? -13.346 34.042 34.945 1.00 67.56 70 GLU A C 1
ATOM 517 O O . GLU A 1 70 ? -13.738 32.883 35.087 1.00 67.56 70 GLU A O 1
ATOM 522 N N . LYS A 1 71 ? -12.077 34.313 34.599 1.00 62.03 71 LYS A N 1
ATOM 523 C CA . LYS A 1 71 ? -11.042 33.272 34.503 1.00 62.03 71 LYS A CA 1
ATOM 524 C C . LYS A 1 71 ? -10.677 32.700 35.870 1.00 62.03 71 LYS A C 1
ATOM 526 O O . LYS A 1 71 ? -10.591 31.485 35.980 1.00 62.03 71 LYS A O 1
ATOM 531 N N . GLN A 1 72 ? -10.501 33.544 36.887 1.00 61.47 72 GLN A N 1
ATOM 532 C CA . GLN A 1 72 ? -10.171 33.117 38.251 1.00 61.47 72 GLN A CA 1
ATOM 533 C C . GLN A 1 72 ? -11.302 32.303 38.894 1.00 61.47 72 GLN A C 1
ATOM 535 O O . GLN A 1 72 ? -11.029 31.315 39.566 1.00 61.47 72 GLN A O 1
ATOM 540 N N . GLN A 1 73 ? -12.565 32.641 38.613 1.00 61.53 73 GLN A N 1
ATOM 541 C CA . GLN A 1 73 ? -13.736 31.870 39.049 1.00 61.53 73 GLN A CA 1
ATOM 542 C C . GLN A 1 73 ? -13.875 30.519 38.325 1.00 61.53 73 GLN A C 1
ATOM 544 O O . GLN A 1 73 ? -14.477 29.597 38.866 1.00 61.53 73 GLN A O 1
ATOM 549 N N . LYS A 1 74 ? -13.298 30.370 37.123 1.00 58.12 74 LYS A N 1
ATOM 550 C CA . LYS A 1 74 ? -13.231 29.091 36.390 1.00 58.12 74 LYS A CA 1
ATOM 551 C C . LYS A 1 74 ? -12.019 28.229 36.743 1.00 58.12 74 LYS A C 1
ATOM 553 O O . LYS A 1 74 ? -12.028 27.042 36.436 1.00 58.12 74 LYS A O 1
ATOM 558 N N . THR A 1 75 ? -10.987 28.791 37.364 1.00 54.19 75 THR A N 1
ATOM 559 C CA . THR A 1 75 ? -9.803 28.052 37.816 1.00 54.19 75 THR A CA 1
ATOM 560 C C . THR A 1 75 ? -9.933 27.707 39.296 1.00 54.19 75 THR A C 1
ATOM 562 O O . THR A 1 75 ? -9.187 28.216 40.129 1.00 54.19 75 THR A O 1
ATOM 565 N N . GLY A 1 76 ? -10.882 26.834 39.639 1.00 61.16 76 GLY A N 1
ATOM 566 C CA . GLY A 1 76 ? -10.695 26.015 40.838 1.00 61.16 76 GLY A CA 1
ATOM 567 C C . GLY A 1 76 ? -9.460 25.121 40.648 1.00 61.16 76 GLY A C 1
ATOM 568 O O . GLY A 1 76 ? -9.049 24.902 39.502 1.00 61.16 76 GLY A O 1
ATOM 569 N N . PRO A 1 77 ? -8.835 24.599 41.717 1.00 54.62 77 PRO A N 1
ATOM 570 C CA . PRO A 1 77 ? -7.774 23.610 41.591 1.00 54.62 77 PRO A CA 1
ATOM 571 C C . PRO A 1 77 ? -8.389 22.292 41.104 1.00 54.62 77 PRO A C 1
ATOM 573 O O . PRO A 1 77 ? -8.557 21.355 41.877 1.00 54.62 77 PRO A O 1
ATOM 576 N N . THR A 1 78 ? -8.751 22.212 39.822 1.00 60.50 78 THR A N 1
ATOM 577 C CA . THR A 1 78 ? -9.003 20.927 39.179 1.00 60.50 78 THR A CA 1
ATOM 578 C C . THR A 1 78 ? -7.709 20.152 39.303 1.00 60.50 78 THR A C 1
ATOM 580 O O . THR A 1 78 ? -6.675 20.581 38.776 1.00 60.50 78 THR A O 1
ATOM 583 N N . SER A 1 79 ? -7.757 19.049 40.047 1.00 78.62 79 SER A N 1
ATOM 584 C CA . SER A 1 79 ? -6.665 18.085 40.109 1.00 78.62 79 SER A CA 1
ATOM 585 C C . SER A 1 79 ? -6.171 17.832 38.686 1.00 78.62 79 SER A C 1
ATOM 587 O O . SER A 1 79 ? -6.974 17.783 37.756 1.00 78.62 79 SER A O 1
ATOM 589 N N . VAL A 1 80 ? -4.863 17.662 38.489 1.00 83.12 80 VAL A N 1
ATOM 590 C CA . VAL A 1 80 ? -4.299 17.351 37.163 1.00 83.12 80 VAL A CA 1
ATOM 591 C C . VAL A 1 80 ? -5.076 16.196 36.508 1.00 83.12 80 VAL A C 1
ATOM 593 O O . VAL A 1 80 ? -5.338 16.224 35.310 1.00 83.12 80 VAL A O 1
ATOM 596 N N . ALA A 1 81 ? -5.540 15.230 37.310 1.00 83.00 81 ALA A N 1
ATOM 597 C CA . ALA A 1 81 ? -6.397 14.131 36.873 1.00 83.00 81 ALA A CA 1
ATOM 598 C C . ALA A 1 81 ? -7.748 14.585 36.286 1.00 83.00 81 ALA A C 1
ATOM 600 O O . ALA A 1 81 ? -8.183 14.048 35.273 1.00 83.00 81 ALA A O 1
ATOM 601 N N . GLU A 1 82 ? -8.389 15.583 36.885 1.00 85.19 82 GLU A N 1
ATOM 602 C CA . GLU A 1 82 ? -9.661 16.146 36.429 1.00 85.19 82 GLU A CA 1
ATOM 603 C C . GLU A 1 82 ? -9.481 16.929 35.125 1.00 85.19 82 GLU A C 1
ATOM 605 O O . GLU A 1 82 ? -10.276 16.783 34.204 1.00 85.19 82 GLU A O 1
ATOM 610 N N . THR A 1 83 ? -8.371 17.663 34.976 1.00 85.44 83 THR A N 1
ATOM 611 C CA . THR A 1 83 ? -8.042 18.343 33.711 1.00 85.44 83 THR A CA 1
ATOM 612 C C . THR A 1 83 ? -7.802 17.344 32.579 1.00 85.44 83 THR A C 1
ATOM 614 O O . THR A 1 83 ? -8.234 17.571 31.447 1.00 85.44 83 THR A O 1
ATOM 617 N N . TRP A 1 84 ? -7.128 16.228 32.874 1.00 84.81 84 TRP A N 1
ATOM 618 C CA . TRP A 1 84 ? -6.927 15.145 31.911 1.00 84.81 84 TRP A CA 1
ATOM 619 C C . TRP A 1 84 ? -8.223 14.412 31.567 1.00 84.81 84 TRP A C 1
ATOM 621 O O . TRP A 1 84 ? -8.413 14.109 30.391 1.00 84.81 84 TRP A O 1
ATOM 631 N N . ALA A 1 85 ? -9.111 14.174 32.536 1.00 87.50 85 ALA A N 1
ATOM 632 C CA . ALA A 1 85 ? -10.425 13.571 32.301 1.00 87.50 85 ALA A CA 1
ATOM 633 C C . ALA A 1 85 ? -11.288 14.460 31.385 1.00 87.50 85 ALA A C 1
ATOM 635 O O . ALA A 1 85 ? -11.820 14.014 30.370 1.00 87.50 85 ALA A O 1
ATOM 636 N N . ASP A 1 86 ? -11.304 15.763 31.657 1.00 86.75 86 ASP A N 1
ATOM 637 C CA . ASP A 1 86 ? -11.984 16.757 30.830 1.00 86.75 86 ASP A CA 1
ATOM 638 C C . ASP A 1 86 ? -11.447 16.797 29.392 1.00 86.75 86 ASP A C 1
ATOM 640 O O . ASP A 1 86 ? -12.202 16.942 28.424 1.00 86.75 86 ASP A O 1
ATOM 644 N N . LEU A 1 87 ? -10.122 16.707 29.232 1.00 84.31 87 LEU A N 1
ATOM 645 C CA . LEU A 1 87 ? -9.490 16.628 27.919 1.00 84.31 87 LEU A CA 1
ATOM 646 C C . LEU A 1 87 ? -9.797 15.300 27.223 1.00 84.31 87 LEU A C 1
ATOM 648 O O . LEU A 1 87 ? -10.051 15.312 26.014 1.00 84.31 87 LEU A O 1
ATOM 652 N N . SER A 1 88 ? -9.783 14.171 27.938 1.00 84.19 88 SER A N 1
ATOM 653 C CA . SER A 1 88 ? -10.118 12.870 27.358 1.00 84.19 88 SER A CA 1
ATOM 654 C C . SER A 1 88 ? -11.557 12.844 26.867 1.00 84.19 88 SER A C 1
ATOM 656 O O . SER A 1 88 ? -11.796 12.435 25.737 1.00 84.19 88 SER A O 1
ATOM 658 N N . ASP A 1 89 ? -12.503 13.393 27.622 1.00 85.06 89 ASP A N 1
ATOM 659 C CA . ASP A 1 89 ? -13.915 13.385 27.234 1.00 85.06 89 ASP A CA 1
ATOM 660 C C . ASP A 1 89 ? -14.173 14.296 26.028 1.00 85.06 89 ASP A C 1
ATOM 662 O O . ASP A 1 89 ? -14.829 13.905 25.057 1.00 85.06 89 ASP A O 1
ATOM 666 N N . LYS A 1 90 ? -13.561 15.489 26.011 1.00 85.56 90 LYS A N 1
ATOM 667 C CA . LYS A 1 90 ? -13.638 16.421 24.870 1.00 85.56 90 LYS A CA 1
ATOM 668 C C . LYS A 1 90 ? -12.971 15.865 23.610 1.00 85.56 90 LYS A C 1
ATOM 670 O O . LYS A 1 90 ? -13.403 16.180 22.500 1.00 85.56 90 LYS A O 1
ATOM 675 N N . THR A 1 91 ? -11.908 15.074 23.752 1.00 83.38 91 THR A N 1
ATOM 676 C CA . THR A 1 91 ? -11.216 14.450 22.612 1.00 83.38 91 THR A CA 1
ATOM 677 C C . THR A 1 91 ? -11.944 13.202 22.116 1.00 83.38 91 THR A C 1
ATOM 679 O O . THR A 1 91 ? -12.144 13.075 20.908 1.00 83.38 91 THR A O 1
ATOM 682 N N . LEU A 1 92 ? -12.433 12.336 23.007 1.00 77.75 92 LEU A N 1
ATOM 683 C CA . LEU A 1 92 ? -13.228 11.153 22.659 1.00 77.75 92 LEU A CA 1
ATOM 684 C C . LEU A 1 92 ? -14.563 11.531 22.009 1.00 77.75 92 LEU A C 1
ATOM 686 O O . LEU A 1 92 ? -14.935 10.933 20.999 1.00 77.75 92 LEU A O 1
ATOM 690 N N . GLY A 1 93 ? -15.225 12.591 22.488 1.00 79.31 93 GLY A N 1
ATOM 691 C CA . GLY A 1 93 ? -16.436 13.126 21.857 1.00 79.31 93 GLY A CA 1
ATOM 692 C C . GLY A 1 93 ? -16.227 13.588 20.408 1.00 79.31 93 GLY A C 1
ATOM 693 O O . GLY A 1 93 ? -17.167 13.580 19.617 1.00 79.31 93 GLY A O 1
ATOM 694 N N . ARG A 1 94 ? -14.993 13.947 20.023 1.00 81.69 94 ARG A N 1
ATOM 695 C CA . ARG A 1 94 ? -14.636 14.330 18.644 1.00 81.69 94 ARG A CA 1
ATOM 696 C C . ARG A 1 94 ? -14.202 13.154 17.772 1.00 81.69 94 ARG A C 1
ATOM 698 O O . ARG A 1 94 ? -14.389 13.211 16.561 1.00 81.69 94 ARG A O 1
ATOM 705 N N . LEU A 1 95 ? -13.576 12.133 18.358 1.00 78.31 95 LEU A N 1
ATOM 706 C CA . LEU A 1 95 ? -12.955 11.030 17.615 1.00 78.31 95 LEU A CA 1
ATOM 707 C C . LEU A 1 95 ? -13.920 9.875 17.308 1.00 78.31 95 LEU A C 1
ATOM 709 O O . LEU A 1 95 ? -13.597 9.028 16.476 1.00 78.31 95 LEU A O 1
ATOM 713 N N . GLY A 1 96 ? -15.111 9.873 17.915 1.00 75.50 96 GLY A N 1
ATOM 714 C CA . GLY A 1 96 ? -16.074 8.784 17.782 1.00 75.50 96 GLY A CA 1
ATOM 715 C C . GLY A 1 96 ? -15.559 7.472 18.395 1.00 75.50 96 GLY A C 1
ATOM 716 O O . GLY A 1 96 ? -14.408 7.385 18.832 1.00 75.50 96 GLY A O 1
ATOM 717 N N . PRO A 1 97 ? -16.401 6.426 18.464 1.00 78.25 97 PRO A N 1
ATOM 718 C CA . PRO A 1 97 ? -15.968 5.119 18.938 1.00 78.25 97 PRO A CA 1
ATOM 719 C C . PRO A 1 97 ? -14.779 4.604 18.116 1.00 78.25 97 PRO A C 1
ATOM 721 O O . PRO A 1 97 ? -14.759 4.792 16.893 1.00 78.25 97 PRO A O 1
ATOM 724 N N . PRO A 1 98 ? -13.800 3.930 18.749 1.00 76.12 98 PRO A N 1
ATOM 725 C CA . PRO A 1 98 ? -12.663 3.396 18.027 1.00 76.12 98 PRO A CA 1
ATOM 726 C C . PRO A 1 98 ? -13.154 2.460 16.915 1.00 76.12 98 PRO A C 1
ATOM 728 O O . PRO A 1 98 ? -14.073 1.661 17.134 1.00 76.12 98 PRO A O 1
ATOM 731 N N . PRO A 1 99 ? -12.558 2.543 15.716 1.00 79.06 99 PRO A N 1
ATOM 732 C CA . PRO A 1 99 ? -12.952 1.701 14.603 1.00 79.06 99 PRO A CA 1
ATOM 733 C C . PRO A 1 99 ? -12.905 0.216 14.996 1.00 79.06 99 PRO A C 1
ATOM 735 O O . PRO A 1 99 ? -11.889 -0.281 15.482 1.00 79.06 99 PRO A O 1
ATOM 738 N N . GLY A 1 100 ? -14.013 -0.500 14.783 1.00 82.12 100 GLY A N 1
ATOM 739 C CA . GLY A 1 100 ? -14.105 -1.931 15.080 1.00 82.12 100 GLY A CA 1
ATOM 740 C C . GLY A 1 100 ? -13.172 -2.791 14.214 1.00 82.12 100 GLY A C 1
ATOM 741 O O . GLY A 1 100 ? -12.562 -2.319 13.257 1.00 82.12 100 GLY A O 1
ATOM 742 N N . LYS A 1 101 ? -13.108 -4.103 14.488 1.00 79.81 101 LYS A N 1
ATOM 743 C CA . LYS A 1 101 ? -12.234 -5.071 13.776 1.00 79.81 101 LYS A CA 1
ATOM 744 C C . LYS A 1 101 ? -12.389 -5.066 12.242 1.00 79.81 101 LYS A C 1
ATOM 746 O O . LYS A 1 101 ? -11.468 -5.460 11.528 1.00 79.81 101 LYS A O 1
ATOM 751 N N . TYR A 1 102 ? -13.551 -4.643 11.746 1.00 83.12 102 TYR A N 1
ATOM 752 C CA . TYR A 1 102 ? -13.897 -4.581 10.322 1.00 83.12 102 TYR A CA 1
ATOM 753 C C . TYR A 1 102 ? -13.736 -3.189 9.703 1.00 83.12 102 TYR A C 1
ATOM 755 O O . TYR A 1 102 ? -14.043 -2.999 8.526 1.00 83.12 102 TYR A O 1
ATOM 763 N N . ALA A 1 103 ? -13.261 -2.209 10.470 1.00 82.94 103 ALA A N 1
ATOM 764 C CA . ALA A 1 103 ? -13.067 -0.861 9.971 1.00 82.94 103 ALA A CA 1
ATOM 765 C C . ALA A 1 103 ? -12.090 -0.838 8.791 1.00 82.94 103 ALA A C 1
ATOM 767 O O . ALA A 1 103 ? -11.060 -1.515 8.787 1.00 82.94 103 ALA A O 1
ATOM 768 N N . GLY A 1 104 ? -12.454 -0.087 7.750 1.00 81.31 104 GLY A N 1
ATOM 769 C CA . GLY A 1 104 ? -11.698 -0.047 6.497 1.00 81.31 104 GLY A CA 1
ATOM 770 C C . GLY A 1 104 ? -11.743 -1.350 5.686 1.00 81.31 104 GLY A C 1
ATOM 771 O O . GLY A 1 104 ? -10.991 -1.482 4.725 1.00 81.31 104 GLY A O 1
ATOM 772 N N . ARG A 1 105 ? -12.591 -2.320 6.058 1.00 87.62 105 ARG A N 1
ATOM 773 C CA . ARG A 1 105 ? -12.843 -3.579 5.326 1.00 87.62 105 ARG A CA 1
ATOM 774 C C . ARG A 1 105 ? -14.338 -3.853 5.132 1.00 87.62 105 ARG A C 1
ATOM 776 O O . ARG A 1 105 ? -14.714 -4.953 4.741 1.00 87.62 105 ARG A O 1
ATOM 783 N N . SER A 1 106 ? -15.177 -2.863 5.408 1.00 90.75 106 SER A N 1
ATOM 784 C CA . SER A 1 106 ? -16.608 -2.863 5.131 1.00 90.75 106 SER A CA 1
ATOM 785 C C . SER A 1 106 ? -16.914 -1.869 4.013 1.00 90.75 106 SER A C 1
ATOM 787 O O . SER A 1 106 ? -16.282 -0.817 3.898 1.00 90.75 106 SER A O 1
ATOM 789 N N . VAL A 1 107 ? -17.876 -2.220 3.162 1.00 93.25 107 VAL A N 1
ATOM 790 C CA . VAL A 1 107 ? -18.402 -1.352 2.105 1.00 93.25 107 VAL A CA 1
ATOM 791 C C . VAL A 1 107 ? -19.915 -1.469 2.147 1.00 93.25 107 VAL A C 1
ATOM 793 O O . VAL A 1 107 ? -20.446 -2.577 2.122 1.00 93.25 107 VAL A O 1
ATOM 796 N N . GLU A 1 108 ? -20.596 -0.333 2.226 1.00 92.50 108 GLU A N 1
ATOM 797 C CA . GLU A 1 108 ? -22.052 -0.286 2.149 1.00 92.50 108 GLU A CA 1
ATOM 798 C C . GLU A 1 108 ? -22.521 -0.580 0.719 1.00 92.50 108 GLU A C 1
ATOM 800 O O . GLU A 1 108 ? -21.949 -0.082 -0.258 1.00 92.50 108 GLU A O 1
ATOM 805 N N . VAL A 1 109 ? -23.567 -1.396 0.595 1.00 95.81 109 VAL A N 1
ATOM 806 C CA . VAL A 1 109 ? -24.171 -1.725 -0.697 1.00 95.81 109 VAL A CA 1
ATOM 807 C C . VAL A 1 109 ? -25.144 -0.616 -1.075 1.00 95.81 109 VAL A C 1
ATOM 809 O O . VAL A 1 109 ? -26.216 -0.485 -0.493 1.00 95.81 109 VAL A O 1
ATOM 812 N N . GLN A 1 110 ? -24.783 0.183 -2.076 1.00 92.25 110 GLN A N 1
ATOM 813 C CA . GLN A 1 110 ? -25.649 1.253 -2.561 1.00 92.25 110 GLN A CA 1
ATOM 814 C C . GLN A 1 110 ? -26.666 0.707 -3.563 1.00 92.25 110 GLN A C 1
ATOM 816 O O . GLN A 1 110 ? -26.294 0.044 -4.529 1.00 92.25 110 GLN A O 1
ATOM 821 N N . LYS A 1 111 ? -27.949 1.033 -3.359 1.00 90.81 111 LYS A N 1
ATOM 822 C CA . LYS A 1 111 ? -29.046 0.755 -4.310 1.00 90.81 111 LYS A CA 1
ATOM 823 C C . LYS A 1 111 ? -29.160 -0.722 -4.729 1.00 90.81 111 LYS A C 1
ATOM 825 O O . LYS A 1 111 ? -29.555 -1.013 -5.851 1.00 90.81 111 LYS A O 1
ATOM 830 N N . GLY A 1 112 ? -28.774 -1.649 -3.850 1.00 92.56 112 GLY A N 1
ATOM 831 C CA . GLY A 1 112 ? -28.805 -3.087 -4.133 1.00 92.56 112 GLY A CA 1
ATOM 832 C C . GLY A 1 112 ? -27.750 -3.585 -5.132 1.00 92.56 112 GLY A C 1
ATOM 833 O O . GLY A 1 112 ? -27.739 -4.775 -5.437 1.00 92.56 112 GLY A O 1
ATOM 834 N N . ASP A 1 113 ? -26.834 -2.733 -5.617 1.00 94.44 113 ASP A N 1
ATOM 835 C CA . ASP A 1 113 ? -25.752 -3.162 -6.512 1.00 94.44 113 ASP A CA 1
ATOM 836 C C . ASP A 1 113 ? -24.619 -3.837 -5.724 1.00 94.44 113 ASP A C 1
ATOM 838 O O . ASP A 1 113 ? -23.595 -3.245 -5.359 1.00 94.44 113 ASP A O 1
ATOM 842 N N . LEU A 1 114 ? -24.824 -5.126 -5.460 1.00 96.06 114 LEU A N 1
ATOM 843 C CA . LEU A 1 114 ? -23.863 -5.970 -4.765 1.00 96.06 114 LEU A CA 1
ATOM 844 C C . LEU A 1 114 ? -22.570 -6.156 -5.570 1.00 96.06 114 LEU A C 1
ATOM 846 O O . LEU A 1 114 ? -21.482 -6.199 -4.994 1.00 96.06 114 LEU A O 1
ATOM 850 N N . ALA A 1 115 ? -22.661 -6.252 -6.898 1.00 95.81 115 ALA A N 1
ATOM 851 C CA . ALA A 1 115 ? -21.507 -6.541 -7.743 1.00 95.81 115 ALA A CA 1
ATOM 852 C C . ALA A 1 115 ? -20.472 -5.409 -7.676 1.00 95.81 115 ALA A C 1
ATOM 854 O O . ALA A 1 115 ? -19.274 -5.663 -7.504 1.00 95.81 115 ALA A O 1
ATOM 855 N N . SER A 1 116 ? -20.923 -4.155 -7.754 1.00 95.19 116 SER A N 1
ATOM 856 C CA . SER A 1 116 ? -20.041 -2.993 -7.614 1.00 95.19 116 SER A CA 1
ATOM 857 C C . SER A 1 116 ? -19.473 -2.864 -6.202 1.00 95.19 116 SER A C 1
ATOM 859 O O . SER A 1 116 ? -18.280 -2.580 -6.047 1.00 95.19 116 SER A O 1
ATOM 861 N N . ALA A 1 117 ? -20.280 -3.133 -5.171 1.00 95.88 117 ALA A N 1
ATOM 862 C CA . ALA A 1 117 ? -19.825 -3.117 -3.783 1.00 95.88 117 ALA A CA 1
ATOM 863 C C . ALA A 1 117 ? -18.721 -4.161 -3.525 1.00 95.88 117 ALA A C 1
ATOM 865 O O . ALA A 1 117 ? -17.686 -3.830 -2.944 1.00 95.88 117 ALA A O 1
ATOM 866 N N . LEU A 1 118 ? -18.878 -5.389 -4.032 1.00 96.31 118 LEU A N 1
ATOM 867 C CA . LEU A 1 118 ? -17.875 -6.452 -3.910 1.00 96.31 118 LEU A CA 1
ATOM 868 C C . LEU A 1 118 ? -16.582 -6.131 -4.668 1.00 96.31 118 LEU A C 1
ATOM 870 O O . LEU A 1 118 ? -15.491 -6.374 -4.152 1.00 96.31 118 LEU A O 1
ATOM 874 N N . ARG A 1 119 ? -16.671 -5.538 -5.867 1.00 96.06 119 ARG A N 1
ATOM 875 C CA . ARG A 1 119 ? -15.483 -5.076 -6.610 1.00 96.06 119 ARG A CA 1
ATOM 876 C C . ARG A 1 119 ? -14.725 -4.007 -5.832 1.00 96.06 119 ARG A C 1
ATOM 878 O O . ARG A 1 119 ? -13.505 -4.090 -5.714 1.00 96.06 119 ARG A O 1
ATOM 885 N N . ARG A 1 120 ? -15.445 -3.036 -5.263 1.00 95.25 120 ARG A N 1
ATOM 886 C CA . ARG A 1 120 ? -14.857 -1.986 -4.424 1.00 95.25 120 ARG A CA 1
ATOM 887 C C . ARG A 1 120 ? -14.199 -2.571 -3.177 1.00 95.25 120 ARG A C 1
ATOM 889 O O . ARG A 1 120 ? -13.069 -2.205 -2.867 1.00 95.25 120 A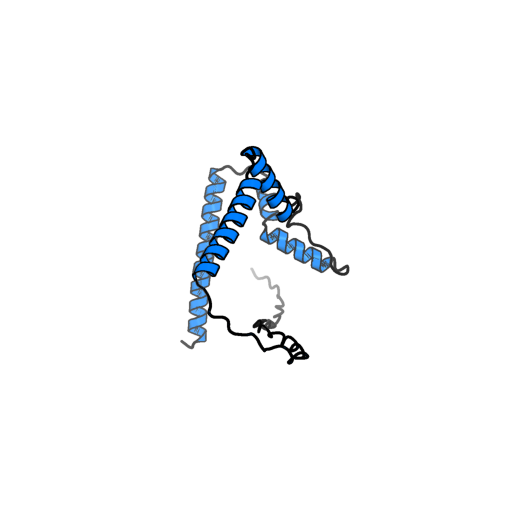RG A O 1
ATOM 896 N N . LEU A 1 121 ? -14.871 -3.503 -2.504 1.00 95.19 121 LEU A N 1
ATOM 897 C CA . LEU A 1 121 ? -14.315 -4.211 -1.354 1.00 95.19 121 LEU A CA 1
ATOM 898 C C . LEU A 1 121 ? -13.026 -4.956 -1.725 1.00 95.19 121 LEU A C 1
ATOM 900 O O . LEU A 1 121 ? -12.041 -4.870 -0.996 1.00 95.19 121 LEU A O 1
ATOM 904 N N . ASN A 1 122 ? -12.993 -5.630 -2.875 1.00 95.50 122 ASN A N 1
ATOM 905 C CA . ASN A 1 122 ? -11.800 -6.335 -3.339 1.00 95.50 122 ASN A CA 1
ATOM 906 C C . ASN A 1 122 ? -10.614 -5.378 -3.572 1.00 95.50 122 ASN A C 1
ATOM 908 O O . ASN A 1 122 ? -9.501 -5.657 -3.128 1.00 95.50 122 ASN A O 1
ATOM 912 N N . THR A 1 123 ? -10.851 -4.210 -4.180 1.00 95.69 123 THR A N 1
ATOM 913 C CA . THR A 1 123 ? -9.823 -3.163 -4.324 1.00 95.69 123 THR A CA 1
ATOM 914 C C . THR A 1 123 ? -9.278 -2.721 -2.965 1.00 95.69 123 THR A C 1
ATOM 916 O O . THR A 1 123 ? -8.064 -2.687 -2.776 1.00 95.69 123 THR A O 1
ATOM 919 N N . ILE A 1 124 ? -10.158 -2.474 -1.991 1.00 94.94 124 ILE A N 1
ATOM 920 C CA . ILE A 1 124 ? -9.765 -2.074 -0.631 1.00 94.94 124 ILE A CA 1
ATOM 921 C C . ILE A 1 124 ? -8.907 -3.161 0.040 1.00 94.94 124 ILE A C 1
ATOM 923 O O . ILE A 1 124 ? -7.875 -2.868 0.646 1.00 94.94 124 ILE A O 1
ATOM 927 N N . LEU A 1 125 ? -9.289 -4.437 -0.086 1.00 94.38 125 LEU A N 1
ATOM 928 C CA . LEU A 1 125 ? -8.510 -5.556 0.459 1.00 94.38 125 LEU A CA 1
ATOM 929 C C . LEU A 1 125 ? -7.142 -5.706 -0.223 1.00 94.38 125 LEU A C 1
ATOM 931 O O . LEU A 1 125 ? -6.168 -6.096 0.434 1.00 94.38 125 LEU A O 1
ATOM 935 N N . PHE A 1 126 ? -7.054 -5.390 -1.517 1.00 94.56 126 PHE A N 1
ATOM 936 C CA . PHE A 1 126 ? -5.810 -5.401 -2.283 1.00 94.56 126 PHE A CA 1
ATOM 937 C C . PHE A 1 126 ? -4.865 -4.265 -1.871 1.00 94.56 126 PHE A C 1
ATOM 939 O O . PHE A 1 126 ? -3.689 -4.522 -1.599 1.00 94.56 126 PHE A O 1
ATOM 946 N N . GLU A 1 127 ? -5.374 -3.036 -1.755 1.00 93.94 127 GLU A N 1
ATOM 947 C CA . GLU 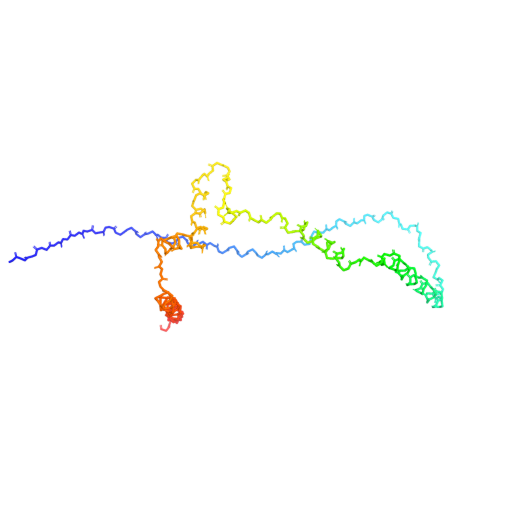A 1 127 ? -4.620 -1.861 -1.295 1.00 93.94 127 GLU A CA 1
ATOM 948 C C . GLU A 1 127 ? -4.057 -2.075 0.114 1.00 93.94 127 GLU A C 1
ATOM 950 O O . GLU A 1 127 ? -2.859 -1.890 0.346 1.00 93.94 127 GLU A O 1
ATOM 955 N N . ASN A 1 128 ? -4.888 -2.600 1.018 1.00 92.88 128 ASN A N 1
ATOM 956 C CA . ASN A 1 128 ? -4.500 -2.961 2.382 1.00 92.88 128 ASN A CA 1
ATOM 957 C C . ASN A 1 128 ? -3.638 -4.235 2.463 1.00 92.88 128 ASN A C 1
ATOM 959 O O . ASN A 1 128 ? -3.193 -4.614 3.545 1.00 92.88 128 ASN A O 1
ATOM 963 N N . ARG A 1 129 ? -3.387 -4.916 1.335 1.00 93.25 129 ARG A N 1
ATOM 964 C CA . ARG A 1 129 ? -2.570 -6.139 1.221 1.00 93.25 129 ARG A CA 1
ATOM 965 C C . ARG A 1 129 ? -3.012 -7.295 2.128 1.00 93.25 129 ARG A C 1
ATOM 967 O O . ARG A 1 129 ? -2.192 -8.163 2.442 1.00 93.25 129 ARG A O 1
ATOM 974 N N . VAL A 1 130 ? -4.297 -7.363 2.481 1.00 92.50 130 VAL A N 1
ATOM 975 C CA . VAL A 1 130 ? -4.849 -8.332 3.449 1.00 92.50 130 VAL A CA 1
ATOM 976 C C . VAL A 1 130 ? -4.600 -9.772 3.002 1.00 92.50 130 VAL A C 1
ATOM 978 O O . VAL A 1 130 ? -4.128 -10.596 3.781 1.00 92.50 130 VAL A O 1
ATOM 981 N N . HIS A 1 131 ? -4.840 -10.080 1.724 1.00 92.31 131 HIS A N 1
ATOM 982 C CA . HIS A 1 131 ? -4.606 -11.421 1.180 1.00 92.31 131 HIS A CA 1
ATOM 983 C C . HIS A 1 131 ? -3.129 -11.823 1.229 1.00 92.31 131 HIS A C 1
ATOM 985 O O . HIS A 1 131 ? -2.793 -12.925 1.661 1.00 92.31 131 HIS A O 1
ATOM 991 N N . GLY A 1 132 ? -2.235 -10.920 0.816 1.00 93.62 132 GLY A N 1
ATOM 992 C CA . GLY A 1 132 ? -0.798 -11.186 0.814 1.00 93.62 132 GLY A CA 1
ATOM 993 C C . GLY A 1 132 ? -0.233 -11.348 2.224 1.00 93.62 132 GLY A C 1
ATOM 994 O O . GLY A 1 132 ? 0.679 -12.143 2.435 1.00 93.62 132 GLY A O 1
ATOM 995 N N . GLU A 1 133 ? -0.771 -10.613 3.194 1.00 93.31 133 GLU A N 1
ATOM 996 C CA . GLU A 1 133 ? -0.435 -10.781 4.603 1.00 93.31 133 GLU A CA 1
ATOM 997 C C . GLU A 1 133 ? -0.978 -12.094 5.171 1.00 93.31 133 GLU A C 1
ATOM 999 O O . GLU A 1 133 ? -0.205 -12.841 5.766 1.00 93.31 133 GLU A O 1
ATOM 1004 N N . ARG A 1 134 ? -2.246 -12.435 4.901 1.00 94.56 134 ARG A N 1
ATOM 1005 C CA . ARG A 1 134 ? -2.846 -13.716 5.303 1.00 94.56 134 ARG A CA 1
ATOM 1006 C C . ARG A 1 134 ? -1.984 -14.893 4.860 1.00 94.56 134 ARG A C 1
ATOM 1008 O O . ARG A 1 134 ? -1.644 -15.723 5.691 1.00 94.56 134 ARG A O 1
ATOM 1015 N N . VAL A 1 135 ? -1.592 -14.938 3.584 1.00 95.81 135 VAL A N 1
ATOM 1016 C CA . VAL A 1 135 ? -0.761 -16.025 3.034 1.00 95.81 135 VAL A CA 1
ATOM 1017 C C . VAL A 1 135 ? 0.611 -16.083 3.706 1.00 95.81 135 VAL A C 1
ATOM 1019 O O . VAL A 1 135 ? 1.076 -17.166 4.049 1.00 95.81 135 VAL A O 1
ATOM 1022 N N . ARG A 1 136 ? 1.254 -14.931 3.940 1.00 93.56 136 ARG A N 1
ATOM 1023 C CA . ARG A 1 136 ? 2.556 -14.879 4.626 1.00 93.56 136 ARG A CA 1
ATOM 1024 C C . ARG A 1 136 ? 2.472 -15.300 6.091 1.00 93.56 136 ARG A C 1
ATOM 1026 O O . ARG A 1 136 ? 3.434 -15.863 6.594 1.00 93.56 136 ARG A O 1
ATOM 1033 N N . ASN A 1 137 ? 1.342 -15.050 6.745 1.00 95.94 137 ASN A N 1
ATOM 1034 C CA . ASN A 1 137 ? 1.125 -15.385 8.149 1.00 95.94 137 ASN A CA 1
ATOM 1035 C C . ASN A 1 137 ? 0.696 -16.846 8.365 1.00 95.94 137 ASN A C 1
ATOM 1037 O O . ASN A 1 137 ? 0.697 -17.293 9.507 1.00 95.94 137 ASN A O 1
ATOM 1041 N N . LEU A 1 138 ? 0.377 -17.609 7.307 1.00 96.69 138 LEU A N 1
ATOM 1042 C CA . LEU A 1 138 ? 0.058 -19.042 7.425 1.00 96.69 138 LEU A CA 1
ATOM 1043 C C . LEU A 1 138 ? 1.208 -19.857 8.036 1.00 96.69 138 LEU A C 1
ATOM 1045 O O . LEU A 1 138 ? 0.971 -20.917 8.606 1.00 96.69 138 LEU A O 1
ATOM 1049 N N . ARG A 1 139 ? 2.456 -19.399 7.882 1.00 96.25 139 ARG A N 1
ATOM 1050 C CA . ARG A 1 139 ? 3.653 -20.060 8.415 1.00 96.25 139 ARG A CA 1
ATOM 1051 C C . ARG A 1 139 ? 4.596 -19.030 9.021 1.00 96.25 139 ARG A C 1
ATOM 1053 O O . ARG A 1 139 ? 4.685 -17.900 8.548 1.00 96.25 139 ARG A O 1
ATOM 1060 N N . HIS A 1 140 ? 5.349 -19.435 10.039 1.00 97.00 140 HIS A N 1
ATOM 1061 C CA . HIS A 1 140 ? 6.373 -18.576 10.622 1.00 97.00 140 HIS A CA 1
ATOM 1062 C C . HIS A 1 140 ? 7.535 -18.351 9.639 1.00 97.00 140 HIS A C 1
ATOM 1064 O O . HIS A 1 140 ? 8.261 -19.277 9.281 1.00 97.00 140 HIS A O 1
ATOM 1070 N N . GLU A 1 141 ? 7.752 -17.097 9.242 1.00 96.44 141 GLU A N 1
ATOM 1071 C CA . GLU A 1 141 ? 8.944 -16.673 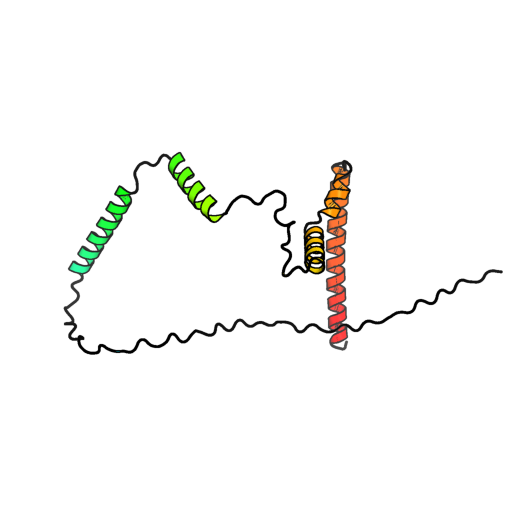8.506 1.00 96.44 141 GLU A CA 1
ATOM 1072 C C . GLU A 1 141 ? 10.044 -16.259 9.499 1.00 96.44 141 GLU A C 1
ATOM 1074 O O . GLU A 1 141 ? 9.896 -15.279 10.237 1.00 96.44 141 GLU A O 1
ATOM 1079 N N . LYS A 1 142 ? 11.188 -16.960 9.485 1.00 97.94 142 LYS A N 1
ATOM 1080 C CA . LYS A 1 142 ? 12.364 -16.591 10.295 1.00 97.94 142 LYS A CA 1
ATOM 1081 C C . LYS A 1 142 ? 12.771 -15.134 10.025 1.00 97.94 142 LYS A C 1
ATOM 1083 O O . LYS A 1 142 ? 12.867 -14.694 8.877 1.00 97.94 142 LYS A O 1
ATOM 1088 N N . LYS A 1 143 ? 13.127 -14.397 11.085 1.00 97.56 143 LYS A N 1
ATOM 1089 C CA . LYS A 1 143 ? 13.474 -12.958 11.038 1.00 97.56 143 LYS A CA 1
ATOM 1090 C C . LYS A 1 143 ? 14.516 -12.600 9.966 1.00 97.56 143 LYS A C 1
ATOM 1092 O O . LYS A 1 143 ? 14.363 -11.589 9.282 1.00 97.56 143 LYS A O 1
ATOM 1097 N N . GLY A 1 144 ? 15.560 -13.417 9.800 1.00 98.31 144 GLY A N 1
ATOM 1098 C CA . GLY A 1 144 ? 16.605 -13.201 8.790 1.00 98.31 144 GLY A CA 1
ATOM 1099 C C . GLY A 1 144 ? 16.078 -13.278 7.353 1.00 98.31 144 GLY A C 1
ATOM 1100 O O . GLY A 1 144 ? 16.340 -12.382 6.550 1.00 98.31 144 GLY A O 1
ATOM 1101 N N . TYR A 1 145 ? 15.262 -14.291 7.055 1.00 97.75 145 TYR A N 1
ATOM 1102 C CA . TYR A 1 145 ? 14.616 -14.450 5.750 1.00 97.75 145 TYR A CA 1
ATOM 1103 C C . TYR A 1 145 ? 13.660 -13.289 5.457 1.00 97.75 145 TYR A C 1
ATOM 1105 O O . TYR A 1 145 ? 13.766 -12.672 4.396 1.00 97.75 145 TYR A O 1
ATOM 1113 N N . LYS A 1 146 ? 12.852 -12.880 6.447 1.00 97.56 146 LYS A N 1
ATOM 1114 C CA . LYS A 1 146 ? 11.967 -11.707 6.341 1.00 97.56 146 LYS A CA 1
ATOM 1115 C C . LYS A 1 146 ? 12.730 -10.432 5.978 1.00 97.56 146 LYS A C 1
ATOM 1117 O O . LYS A 1 146 ? 12.303 -9.679 5.103 1.00 97.56 146 LYS A O 1
ATOM 1122 N N . ARG A 1 147 ? 13.882 -10.182 6.613 1.00 98.19 147 ARG A N 1
ATOM 1123 C CA . ARG A 1 147 ? 14.731 -9.010 6.322 1.00 98.19 147 ARG A CA 1
ATOM 1124 C C . ARG A 1 147 ? 15.274 -9.034 4.892 1.00 98.19 147 ARG A C 1
ATOM 1126 O O . ARG A 1 147 ? 15.146 -8.029 4.193 1.00 98.19 147 ARG A O 1
ATOM 1133 N N . ARG A 1 148 ? 15.826 -10.172 4.451 1.00 98.44 148 ARG A N 1
ATOM 1134 C CA . ARG A 1 148 ? 16.362 -10.349 3.087 1.00 98.44 148 ARG A CA 1
ATOM 1135 C C . ARG A 1 148 ? 15.271 -10.169 2.032 1.00 98.44 148 ARG A C 1
ATOM 1137 O O . ARG A 1 148 ? 15.462 -9.416 1.078 1.00 98.44 148 ARG A O 1
ATOM 1144 N N . ARG A 1 149 ? 14.096 -10.770 2.246 1.00 96.69 149 ARG A N 1
ATOM 1145 C CA . ARG A 1 149 ? 12.931 -10.601 1.369 1.00 96.69 149 ARG A CA 1
ATOM 1146 C C . ARG A 1 149 ? 12.513 -9.138 1.268 1.00 96.69 149 ARG A C 1
ATOM 1148 O O . ARG A 1 149 ? 12.417 -8.616 0.163 1.00 96.69 149 ARG A O 1
ATOM 1155 N N . LEU A 1 150 ? 12.304 -8.455 2.398 1.00 97.25 150 LEU A N 1
ATOM 1156 C CA . LEU A 1 150 ? 11.884 -7.049 2.399 1.00 97.25 150 LEU A CA 1
ATOM 1157 C C . LEU A 1 150 ? 12.920 -6.125 1.745 1.00 97.25 150 LEU A C 1
ATOM 1159 O O . LEU A 1 150 ? 12.535 -5.176 1.066 1.00 97.25 150 LEU A O 1
ATOM 1163 N N . ALA A 1 151 ? 14.217 -6.393 1.919 1.00 98.38 151 ALA A N 1
ATOM 1164 C CA . ALA A 1 151 ? 15.275 -5.659 1.230 1.00 98.38 151 ALA A CA 1
ATOM 1165 C C . ALA A 1 151 ? 15.201 -5.861 -0.294 1.00 98.38 151 ALA A C 1
ATOM 1167 O O . ALA A 1 151 ? 15.138 -4.878 -1.031 1.00 98.38 151 ALA A O 1
ATOM 1168 N N . SER A 1 152 ? 15.099 -7.114 -0.751 1.00 98.25 152 SER A N 1
ATOM 1169 C CA . SER A 1 152 ? 14.939 -7.456 -2.172 1.00 98.25 152 SER A CA 1
ATOM 1170 C C . SER A 1 152 ? 13.667 -6.856 -2.783 1.00 98.25 152 SER A C 1
ATOM 1172 O O . SER A 1 152 ? 13.696 -6.340 -3.898 1.00 98.25 152 SER A O 1
ATOM 1174 N N . GLU A 1 153 ? 12.541 -6.883 -2.066 1.00 97.25 153 GLU A N 1
ATOM 1175 C CA . GLU A 1 153 ? 11.292 -6.263 -2.519 1.00 97.25 153 GLU A CA 1
ATOM 1176 C C . GLU A 1 153 ? 11.419 -4.745 -2.651 1.00 97.25 153 GLU A C 1
ATOM 1178 O O . GLU A 1 153 ? 10.962 -4.175 -3.640 1.00 97.25 153 GLU A O 1
ATOM 1183 N N . ARG A 1 154 ? 12.027 -4.074 -1.663 1.00 98.56 154 ARG A N 1
ATOM 1184 C CA . ARG A 1 154 ? 12.258 -2.624 -1.724 1.00 98.56 154 ARG A CA 1
ATOM 1185 C C . ARG A 1 154 ? 13.148 -2.259 -2.904 1.00 98.56 154 ARG A C 1
ATOM 1187 O O . ARG A 1 154 ? 12.812 -1.326 -3.625 1.00 98.56 154 ARG A O 1
ATOM 1194 N N . TRP A 1 155 ? 14.229 -3.007 -3.117 1.00 98.50 155 TRP A N 1
ATOM 1195 C CA . TRP A 1 155 ? 15.128 -2.788 -4.245 1.00 98.50 155 TRP A CA 1
ATOM 1196 C C . TRP A 1 155 ? 14.405 -2.970 -5.583 1.00 98.50 155 TRP A C 1
ATOM 1198 O O . TRP A 1 155 ? 14.420 -2.057 -6.398 1.00 98.50 155 TRP A O 1
ATOM 1208 N N . ARG A 1 156 ? 13.653 -4.065 -5.765 1.00 98.44 156 ARG A N 1
ATOM 1209 C CA . ARG A 1 156 ? 12.858 -4.295 -6.986 1.00 98.44 156 ARG A CA 1
ATOM 1210 C C . ARG A 1 156 ? 11.845 -3.180 -7.254 1.00 98.44 156 ARG A C 1
ATOM 1212 O O . ARG A 1 156 ? 11.678 -2.778 -8.399 1.00 98.44 156 ARG A O 1
ATOM 1219 N N . ARG A 1 157 ? 11.187 -2.654 -6.212 1.00 97.75 157 ARG A N 1
ATOM 1220 C CA . ARG A 1 157 ? 10.256 -1.517 -6.342 1.00 97.75 157 ARG A CA 1
ATOM 1221 C C . ARG A 1 157 ? 10.971 -0.239 -6.789 1.00 97.75 157 ARG A C 1
ATOM 1223 O O . ARG A 1 157 ? 10.464 0.440 -7.674 1.00 97.75 157 ARG A O 1
ATOM 1230 N N . ARG A 1 158 ? 12.131 0.072 -6.199 1.00 98.38 158 ARG A N 1
ATOM 1231 C CA . ARG A 1 158 ? 12.943 1.242 -6.579 1.00 98.38 158 ARG A CA 1
ATOM 1232 C C . ARG A 1 158 ? 13.474 1.111 -8.002 1.00 98.38 158 ARG A C 1
ATOM 1234 O O . ARG A 1 158 ? 13.262 2.008 -8.803 1.00 98.38 158 ARG A O 1
ATOM 1241 N N . PHE A 1 159 ? 14.037 -0.046 -8.339 1.00 98.50 159 PHE A N 1
ATOM 1242 C CA . PHE A 1 159 ? 14.527 -0.340 -9.680 1.00 98.50 159 PHE A CA 1
ATOM 1243 C C . PHE A 1 159 ? 13.421 -0.200 -10.732 1.00 98.50 159 PHE A C 1
ATOM 1245 O O . PHE A 1 159 ? 13.597 0.492 -11.728 1.00 98.50 159 PHE A O 1
ATOM 1252 N N . ALA A 1 160 ? 12.243 -0.783 -10.489 1.00 98.38 160 ALA A N 1
ATOM 1253 C CA . ALA A 1 160 ? 11.109 -0.650 -11.402 1.00 98.38 160 ALA A CA 1
ATOM 1254 C C . ALA A 1 160 ? 10.661 0.811 -11.574 1.00 98.38 160 ALA A C 1
ATOM 1256 O O . ALA A 1 160 ? 10.316 1.214 -12.683 1.00 98.38 160 ALA A O 1
ATOM 1257 N N . HIS A 1 161 ? 10.680 1.606 -10.499 1.00 98.38 161 HIS A N 1
ATOM 1258 C CA . HIS A 1 161 ? 10.381 3.034 -10.565 1.00 98.38 161 HIS A CA 1
ATOM 1259 C C . HIS A 1 161 ? 11.411 3.782 -11.422 1.00 98.38 161 HIS A C 1
ATOM 1261 O O . HIS A 1 161 ? 11.029 4.481 -12.351 1.00 98.38 161 HIS A O 1
ATOM 1267 N N . GLU A 1 162 ? 12.705 3.586 -11.170 1.00 98.50 162 GLU A N 1
ATOM 1268 C CA . GLU A 1 162 ? 13.786 4.211 -11.943 1.00 98.50 162 GLU A CA 1
ATOM 1269 C C . GLU A 1 162 ? 13.729 3.839 -13.429 1.00 98.50 162 GLU A C 1
ATOM 1271 O O . GLU A 1 162 ? 13.835 4.709 -14.294 1.00 98.50 162 GLU A O 1
ATOM 1276 N N . VAL A 1 163 ? 13.509 2.556 -13.738 1.00 98.62 163 VAL A N 1
ATOM 1277 C CA . VAL A 1 163 ? 13.320 2.080 -15.115 1.00 98.62 163 VAL A CA 1
ATOM 1278 C C . VAL A 1 163 ? 12.116 2.767 -15.754 1.00 98.62 163 VAL A C 1
ATOM 1280 O O . VAL A 1 163 ? 12.218 3.250 -16.880 1.00 98.62 163 VAL A O 1
ATOM 1283 N N . ARG A 1 164 ? 10.988 2.868 -15.040 1.00 98.25 164 ARG A N 1
ATOM 1284 C CA . ARG A 1 164 ? 9.782 3.537 -15.538 1.00 98.25 164 ARG A CA 1
ATOM 1285 C C . ARG A 1 164 ? 10.040 5.009 -15.846 1.00 98.25 164 ARG A C 1
ATOM 1287 O O . ARG A 1 164 ? 9.708 5.440 -16.944 1.00 98.25 164 ARG A O 1
ATOM 1294 N N . THR A 1 165 ? 10.690 5.738 -14.940 1.00 98.44 165 THR A N 1
ATOM 1295 C CA . THR A 1 165 ? 11.047 7.150 -15.135 1.00 98.44 165 THR A CA 1
ATOM 1296 C C . THR A 1 165 ? 11.940 7.340 -16.362 1.00 98.44 165 THR A C 1
ATOM 1298 O O . THR A 1 165 ? 11.693 8.226 -17.178 1.00 98.44 165 THR A O 1
ATOM 1301 N N . LYS A 1 166 ? 12.947 6.476 -16.552 1.00 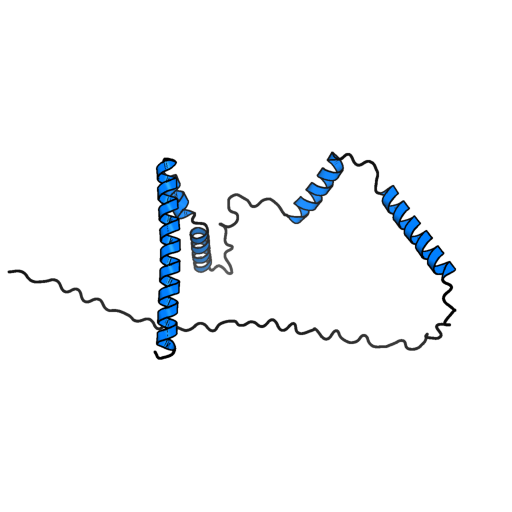98.38 166 LYS A N 1
ATOM 1302 C CA . LYS A 1 166 ? 13.827 6.527 -17.733 1.00 98.38 166 LYS A CA 1
ATOM 1303 C C . LYS A 1 166 ? 13.070 6.223 -19.029 1.00 98.38 166 LYS A C 1
ATOM 1305 O O . LYS A 1 166 ? 13.245 6.926 -20.020 1.00 98.38 166 LYS A O 1
ATOM 1310 N N . VAL A 1 167 ? 12.195 5.216 -19.031 1.00 98.38 167 VAL A N 1
ATOM 1311 C CA . VAL A 1 167 ? 11.362 4.877 -20.200 1.00 98.38 167 VAL A CA 1
ATOM 1312 C C . VAL A 1 167 ? 10.378 6.000 -20.526 1.00 98.38 167 VAL A C 1
ATOM 1314 O O . VAL A 1 167 ? 10.157 6.304 -21.697 1.00 98.38 167 VAL A O 1
ATOM 1317 N N . GLU A 1 168 ? 9.782 6.625 -19.514 1.00 98.12 168 GLU A N 1
ATOM 1318 C CA . GLU A 1 168 ? 8.917 7.791 -19.687 1.00 98.12 168 GLU A CA 1
ATOM 1319 C C . GLU A 1 168 ? 9.690 8.951 -20.318 1.00 98.12 168 GLU A C 1
ATOM 1321 O O . GLU A 1 168 ? 9.211 9.511 -21.304 1.00 98.12 168 GLU A O 1
ATOM 1326 N N . LEU A 1 169 ? 10.916 9.231 -19.862 1.00 97.81 169 LEU A N 1
ATOM 1327 C CA . LEU A 1 169 ? 11.786 10.233 -20.481 1.00 97.81 169 LEU A CA 1
ATOM 1328 C C . LEU A 1 169 ? 12.031 9.930 -21.968 1.00 97.81 169 LEU A C 1
ATOM 1330 O O . LEU A 1 169 ? 11.760 10.782 -22.814 1.00 97.81 169 LEU A O 1
ATOM 1334 N N . VAL A 1 170 ? 12.438 8.706 -22.309 1.00 97.88 170 VAL A N 1
ATOM 1335 C CA . VAL A 1 170 ? 12.653 8.298 -23.711 1.00 97.88 170 VAL A CA 1
ATOM 1336 C C . VAL A 1 170 ? 11.383 8.479 -24.549 1.00 97.88 170 VAL A C 1
ATOM 1338 O O . VAL A 1 170 ? 11.432 9.038 -25.644 1.00 97.88 170 VAL A O 1
ATOM 1341 N N . LYS A 1 171 ? 10.216 8.077 -24.028 1.00 98.06 171 LYS A N 1
ATOM 1342 C CA . LYS A 1 171 ? 8.925 8.282 -24.706 1.00 98.06 171 LYS A CA 1
ATOM 1343 C C . LYS A 1 171 ? 8.619 9.762 -24.923 1.00 98.06 171 LYS A C 1
ATOM 1345 O O . LYS A 1 171 ? 8.081 10.117 -25.969 1.00 98.06 171 LYS A O 1
ATOM 1350 N N . THR A 1 172 ? 8.945 10.623 -23.957 1.00 97.81 172 THR A N 1
ATOM 1351 C CA . THR A 1 172 ? 8.744 12.070 -24.103 1.00 97.81 172 THR A CA 1
ATOM 1352 C C . THR A 1 172 ? 9.669 12.699 -25.141 1.00 97.81 172 THR A C 1
ATOM 1354 O O . THR A 1 172 ? 9.186 13.528 -25.906 1.00 97.81 172 THR A O 1
ATOM 1357 N N . ILE A 1 173 ? 10.940 12.285 -25.215 1.00 97.38 173 ILE A N 1
ATOM 1358 C CA . ILE A 1 173 ? 11.896 12.723 -26.247 1.00 97.38 173 ILE A CA 1
ATOM 1359 C C . ILE A 1 173 ? 11.404 12.298 -27.633 1.00 97.38 173 ILE A C 1
ATOM 1361 O O . ILE A 1 173 ? 11.225 13.145 -28.502 1.00 97.38 173 ILE A O 1
ATOM 1365 N N . ARG A 1 174 ? 11.051 11.018 -27.801 1.00 97.25 174 ARG A N 1
ATOM 1366 C CA . ARG A 1 174 ? 10.510 10.495 -29.065 1.00 97.25 174 ARG A CA 1
ATOM 1367 C C . ARG A 1 174 ? 9.237 11.223 -29.505 1.00 97.25 174 ARG A C 1
ATOM 1369 O O . ARG A 1 174 ? 9.066 11.524 -30.677 1.00 97.25 174 ARG A O 1
ATOM 1376 N N . ARG A 1 175 ? 8.329 11.533 -28.571 1.00 96.56 175 ARG A N 1
ATOM 1377 C CA . ARG A 1 175 ? 7.102 12.296 -28.870 1.00 96.56 175 ARG A CA 1
ATOM 1378 C C . ARG A 1 175 ? 7.396 13.727 -29.334 1.00 96.56 175 ARG A C 1
ATOM 1380 O O . ARG A 1 175 ? 6.577 14.296 -30.043 1.00 96.56 175 ARG A O 1
ATOM 1387 N N . ARG A 1 176 ? 8.524 14.311 -28.914 1.00 95.75 176 ARG A N 1
ATOM 1388 C CA . ARG A 1 176 ? 8.970 15.649 -29.335 1.00 95.75 176 ARG A CA 1
ATOM 1389 C C . ARG A 1 176 ? 9.636 15.654 -30.718 1.00 95.75 176 ARG A C 1
ATOM 1391 O O . ARG A 1 176 ? 9.838 16.738 -31.243 1.00 95.75 176 ARG A O 1
ATOM 1398 N N . GLY A 1 177 ? 9.910 14.489 -31.310 1.00 88.56 177 GLY A N 1
ATOM 1399 C CA . GLY A 1 177 ? 10.385 14.380 -32.693 1.00 88.56 177 GLY A CA 1
ATOM 1400 C C . GLY A 1 177 ? 11.905 14.363 -32.870 1.00 88.56 177 GLY A C 1
ATOM 1401 O O . GLY A 1 177 ? 12.371 14.749 -33.936 1.00 88.56 177 GLY A O 1
ATOM 1402 N N . ALA A 1 178 ? 12.656 13.933 -31.850 1.00 59.59 178 ALA A N 1
ATOM 1403 C CA . ALA A 1 178 ? 14.032 13.456 -32.032 1.00 59.59 178 ALA A CA 1
ATOM 1404 C C . ALA A 1 178 ? 14.049 11.985 -32.473 1.00 59.59 178 ALA A C 1
ATOM 1406 O O . ALA A 1 178 ? 13.125 11.239 -32.053 1.00 59.59 178 ALA A O 1
#

pLDDT: mean 76.56, std 19.57, range [41.94, 98.62]

Solvent-accessible surface area (backbone atoms only — not comparable to full-atom values): 11538 Å² total; per-residue (Å²): 136,86,88,80,90,82,86,84,79,86,80,81,86,78,79,83,78,81,75,82,79,84,78,75,75,79,71,76,73,74,76,78,70,76,74,78,78,86,85,76,84,86,82,78,81,72,77,83,68,82,83,57,64,68,60,49,53,52,50,51,51,50,53,52,50,50,54,49,50,58,48,54,72,69,58,62,90,63,50,71,67,52,54,48,50,54,49,48,52,61,48,46,73,71,66,53,80,78,76,57,99,55,59,88,74,71,66,78,62,62,95,77,41,54,70,62,31,51,53,51,45,50,51,47,39,57,76,71,36,48,65,65,48,51,62,56,64,74,49,92,71,56,68,69,60,51,52,54,51,52,51,53,50,52,48,52,53,51,51,53,49,55,53,47,55,53,52,50,50,52,52,52,46,47,74,73,70,105

=== Feature glossary ===
A reading guide for the features in this record.

Start from the sequence.

  · This is the polypeptide sequence — one letter per residue, N-terminus first. Length ranges from a few dozen residues for small domains to over a thousand for large multi-domain proteins.

Fold it, and you get atomic coordinates and the backbone conformation that goes with them.

  · Structure coordinates are given as an mmCIF _atom_site loop: one row per atom with element, residue name, chain id, sequence number, and x/y/z position in Å. Only the four main-chain atoms per residue are included here; side chains are omitted to keep the record compact.

  · Backbone dihedral angles. Every residue except chain termini has a φ (preceding-C → N → Cα → C) and a ψ (N → Cα → C → next-N). They are reported in degrees following the IUPAC sign convention. Secondary structure is essentially a statement about which (φ, ψ) basin each residue occupies.

  · The SS8 string is DSSP's per-residue secondary-structure call. α-helix (H) means an i→i+4 H-bond ladder; β-strand (E) means the residue participates in a β-sheet; 3₁₀ (G) and π (I) are tighter and wider helices; T/S are turns/bends; '-' is loop.

  · SS3 is a coarse helix/strand/coil call (letters a/b/c) made by the P-SEA algorithm from inter-Cα distances and dihedrals. It is less detailed than DSSP but needs only Cα positions.

Summarize the fold with a handful of shape descriptors and a per-residue structural alphabet.

  · Radius of gyration (Rg) is the root-mean-square distance of Cα atoms from their centroid — a single number for overall size and compactness. A globular domain of N residues has Rg ≈ 2.2·N^0.38 Å; an extended or disordered chain has a much larger Rg. The Cα contact count is the number of residue pairs whose Cα atoms are within 8 Å and are more than four positions apart in sequence — a standard proxy for tertiary packing density. The bounding box is the smallest axis-aligned box enclosing all Cα atoms.

  · The Foldseek 3Di string encodes local tertiary geometry as a 20-letter alphabet — one character per residue — derived from the relative positions of nearby Cα atoms. Unlike the amino-acid sequence, 3Di is a direct function of the 3D structure, so two proteins with the same fold have similar 3Di strings even at low sequence identity.

  · Solvent-accessible surface area (SASA) is the area in Å² traced out by the centre of a 1.4 Å probe sphere (a water molecule) rolled over the protein's van der Waals surface (Shrake–Rupley / Lee–Richards construction). Buried residues have near-zero SASA; fully exposed residues can exceed 200 Å². The total SASA scales roughly with the number of surface residues.

Ask how reliable the model is.

  · pLDDT (predicted Local Distance Difference Test) is AlphaFold's per-residue confidence score, ranging from 0 to 100. Values above 90 indicate high confidence (typically well-packed cores); 70–90 is confident; 50–70 low confidence; below 50 usually means the region is disordered or the prediction is unreliable there. AlphaFold stores pLDDT in the mmCIF B-factor column.

  · B-factor (Debye–Waller factor) reflects atomic displacement in the crystal lattice. It is an experimental observable (units Å²), not a prediction; low values mean the atom is pinned down, high values mean it moves or is heterogeneous across the crystal.

  · Predicted Aligned Error (PAE) is an AlphaFold confidence matrix: entry (i, j) is the expected error in the position of residue j, in ångströms, when the prediction is superimposed on the true structure at residue i. Low PAE within a block of residues means that block is internally rigid and well-predicted; high PAE between two blocks means their relative placement is uncertain even if each block individually is confident.

Place it in context: what it resembles, what it is annotated as, and how it looks.

  · Nearest PDB neighbors are the top structural matches found by Foldseek when searching this structure against the entire Protein Data Bank. Each hit reports a TM-score (0 to 1; >0.5 almost always implies the same fold) and an E-value. These are *structural* homologs — they may share no detectable sequence similarity.

  · Functional annotations link the protein to curated databases. InterPro entries identify conserved domains and families by matching the sequence against member-database signatures (Pfam, PROSITE, CDD, …). Gene Ontology (GO) terms describe molecular function, biological process, and cellular component in a controlled vocabulary. CATH places the structure in a hierarchical fold classification (Class/Architecture/Topology/Homologous-superfamily). The organism is the source species.

  · Three diagnostic plots accompany the record. The Cα contact map visualizes the tertiary structure as a 2D adjacency matrix (8 Å cutoff, sequence-local contacts suppressed). The Ramachandran plot shows the distribution of backbone (φ, ψ) torsions, with points in the α and β basins reflecting secondary structure content. The PAE plot shows AlphaFold's inter-residue confidence as a color matrix.

  · Six rendered views show the 3D structure from the faces of a cube — i.e. along ±x, ±y, ±z. Rendering representation is drawn randomly per protein from cartoon (secondary-structure ribbons), sticks (backbone bonds), or molecular surface; coloring is either N→C rainbow (blue at the N-terminus through red at the C-terminus) or one color per chain.